Protein AF-0000000078754447 (afdb_homodimer)

Radius of gyration: 21.32 Å; Cα contacts (8 Å, |Δi|>4): 676; chains: 2; bounding box: 67×71×52 Å

Secondary structure (DSSP, 8-state):
------------PPPHHHHHHHHHH-HHHHGGGSHHHHHHTEEEEEEETTEEEEEEE--GGGB-TTSSB-HHHHHHTTSSHHHHHHHHHH-TTEEEEEEEEEEEE-S---SEEEEEEE--HHHHHHHHHHTTT-SEEEEEEEEEEE-TTS-EEEEEEEEEEEEE-----/------------PPPHHHHHHHHHH-HHHHGGGSHHHHHHTEEEEEEETTEEEEEEE--GGGB-TTSSB-HHHHHHTTSSHHHHHHHHHH-TTEEEEEEEEEEEE-S---SEEEEEEE--HHHHHHHHHHTTT-SEEEEEEEEEEE-TTS-EEEEEEEEEEEEE-----

Foldseek 3Di:
DPPPPPPPPLWPDDDPLLVVLCVVPNDQVSVCVVVVCVQQQKGKDDPDLFKIKIKGFDDPRQADPVGFGDPVVVCVRVPCVQVVSLPSLLDRQKDKDWDDKDKDFDATHHGMKMKMGGDDPVNSVVVVVVCVVPFKDKDKDKMFIAHPVRDTGMIMITIMIMGGHDPPD/DPPPPPPPPPWPDDDPLLVVLCVVPNDQVSVCVVVVCVQQQKGKDDPDLFKIKIKGFDDPRQADPVGFGDPVVVCVRVPCVQVVSLPSLLDRQKDKDWDDKDKDFDATHHGMKMKMGGDDPVNSVVVVVVCVVPFKDKDKDKMFIAHPVRDTGMIMITIMIMGGHDPPD

pLDDT: mean 92.07, std 17.06, range [22.16, 99.0]

Nearest PDB structures (foldseek):
  1sh8-assembly1_B  TM=8.519E-01  e=2.481E-11  Pseudomonas aeruginosa
  3lz7-assembly1_A  TM=7.050E-01  e=5.900E-10  Haemophilus influenzae
  1vh9-assembly1_A  TM=7.906E-01  e=1.588E-08  Escherichia coli
  4k4c-assembly1_D  TM=7.328E-01  e=2.957E-08  Escherichia coli K-12
  1yoc-assembly1_B  TM=7.527E-01  e=5.856E-08  Pseudomonas aeruginosa PAO1

Solvent-accessible surface area (backbone atoms only — not comparable to full-atom values): 18043 Å² total; per-residue (Å²): 132,81,79,72,72,71,76,69,76,80,66,77,52,69,22,68,68,50,54,52,34,31,74,74,58,31,67,49,54,31,42,57,64,29,19,41,33,42,24,36,43,37,46,56,42,76,74,53,91,42,30,40,35,28,36,32,54,67,46,84,50,38,42,30,64,63,60,28,58,32,68,30,50,62,49,32,66,58,54,58,55,65,53,49,44,47,45,67,71,69,32,89,54,43,36,69,43,74,40,31,37,37,38,37,50,71,43,87,39,58,62,44,32,36,34,58,44,74,54,54,70,69,57,54,52,50,53,54,58,50,48,75,76,36,63,62,50,74,49,76,50,72,40,50,31,23,31,81,84,64,48,65,23,31,40,38,40,38,33,33,37,39,30,60,54,81,72,79,125,133,80,79,71,72,71,76,69,77,80,66,77,52,69,22,67,68,50,54,52,33,31,73,74,58,31,68,48,54,31,42,57,66,29,21,40,32,41,24,37,43,37,46,54,43,75,75,54,90,40,30,40,34,27,38,32,57,67,47,84,51,38,42,30,63,63,60,28,57,31,68,30,53,63,50,33,67,59,54,60,56,66,54,49,43,47,44,68,71,69,33,88,54,43,38,70,44,74,39,33,36,35,40,39,48,69,42,87,40,56,61,43,32,35,34,57,45,75,54,56,70,70,58,55,52,49,51,54,57,50,47,74,77,36,62,58,54,76,50,77,50,72,40,50,33,24,32,82,85,64,50,64,23,31,41,38,39,37,33,34,37,39,31,60,54,82,71,77,125

Sequence (338 aa):
MSVAVGVRKLEQPVFGRWQKLRDELGFDAAFTEFGPYAGANIKIQTIDQYTVESSMAMIETNTNYVGTHFGGSLYSMCDPFFMFLLMQNLGEGYMVWDKAAAIDFVKPGLGTVRARFHIPEVEIEAIRAELTKVKKLDRVYECEVKDESGDVVARMRKTLYIRKLNRTRMSVAVGVRKLEQPVFGRWQKLRDELGFDAAFTEFGPYAGANIKIQTIDQYTVESSMAMIETNTNYVGTHFGGSLYSMCDPFFMFLLMQNLGEGYMVWDKAAAIDFVKPGLGTVRARFHIPEVEIEAIRAELTKVKKLDRVYECEVKDESGDVVARMRKTLYIRKLNRTR

InterPro domains:
  IPR027961 Protein of unknown function DUF4442 [PF14539] (28-162)
  IPR029069 HotDog domain superfamily [SSF54637] (31-166)

Structure (mmCIF, N/CA/C/O backbone):
data_AF-0000000078754447-model_v1
#
loop_
_entity.id
_entity.type
_entity.pdbx_description
1 polymer 'Uncharacterized protein'
#
loop_
_atom_site.group_PDB
_atom_site.id
_atom_site.type_symbol
_atom_site.label_atom_id
_atom_site.label_alt_id
_atom_site.label_comp_id
_atom_site.label_asym_id
_atom_site.label_entity_id
_atom_site.label_seq_id
_atom_site.pdbx_PDB_ins_code
_atom_site.Cartn_x
_atom_site.Cartn_y
_atom_site.Cartn_z
_atom_site.occupancy
_atom_site.B_iso_or_equiv
_atom_site.auth_seq_id
_atom_site.auth_comp_id
_atom_site.auth_asym_id
_atom_site.auth_atom_id
_atom_site.pdbx_PDB_model_num
ATOM 1 N N . MET A 1 1 ? -31.578 -32.719 7.148 1 23.33 1 MET A N 1
ATOM 2 C CA . MET A 1 1 ? -31.25 -32.156 5.844 1 23.33 1 MET A CA 1
ATOM 3 C C . MET A 1 1 ? -29.906 -31.453 5.871 1 23.33 1 MET A C 1
ATOM 5 O O . MET A 1 1 ? -29.703 -30.516 6.645 1 23.33 1 MET A O 1
ATOM 9 N N . SER A 1 2 ? -28.781 -32.188 5.676 1 22.16 2 SER A N 1
ATOM 10 C CA . SER A 1 2 ? -27.375 -31.859 5.898 1 22.16 2 SER A CA 1
ATOM 11 C C . SER A 1 2 ? -26.938 -30.672 5.039 1 22.16 2 SER A C 1
ATOM 13 O O . SER A 1 2 ? -27.141 -30.672 3.826 1 22.16 2 SER A O 1
ATOM 15 N N . VAL A 1 3 ? -27.047 -29.484 5.48 1 26.23 3 VAL A N 1
ATOM 16 C CA . VAL A 1 3 ? -26.625 -28.312 4.727 1 26.23 3 VAL A CA 1
ATOM 17 C C . VAL A 1 3 ? -25.25 -28.547 4.125 1 26.23 3 VAL A C 1
ATOM 19 O O . VAL A 1 3 ? -24.266 -28.703 4.855 1 26.23 3 VAL A O 1
ATOM 22 N N . ALA A 1 4 ? -25.094 -29.203 3.023 1 27.47 4 ALA A N 1
ATOM 23 C CA . ALA A 1 4 ? -23.875 -29.359 2.23 1 27.47 4 ALA A CA 1
ATOM 24 C C . ALA A 1 4 ? -23.141 -28.031 2.107 1 27.47 4 ALA A C 1
ATOM 26 O O . ALA A 1 4 ? -23.688 -27.047 1.587 1 27.47 4 ALA A O 1
ATOM 27 N N . VAL A 1 5 ? -22.422 -27.594 3.049 1 29.28 5 VAL A N 1
ATOM 28 C CA . VAL A 1 5 ? -21.484 -26.484 2.904 1 29.28 5 VAL A CA 1
ATOM 29 C C . VAL A 1 5 ? -20.734 -26.625 1.573 1 29.28 5 VAL A C 1
ATOM 31 O O . VAL A 1 5 ? -20.078 -27.625 1.316 1 29.28 5 VAL A O 1
ATOM 34 N N . GLY A 1 6 ? -21.328 -26.359 0.488 1 32.06 6 GLY A N 1
ATOM 35 C CA . GLY A 1 6 ? -20.656 -26.438 -0.806 1 32.06 6 GLY A CA 1
ATOM 36 C C . GLY A 1 6 ? -19.156 -26.234 -0.721 1 32.06 6 GLY A C 1
ATOM 37 O O . GLY A 1 6 ? -18.688 -25.344 -0.009 1 32.06 6 GLY A O 1
ATOM 38 N N . VAL A 1 7 ? -18.406 -27.203 -0.811 1 32.09 7 VAL A N 1
ATOM 39 C CA . VAL A 1 7 ? -16.969 -27.188 -1.032 1 32.09 7 VAL A CA 1
ATOM 40 C C . VAL A 1 7 ? -16.594 -26 -1.911 1 32.09 7 VAL A C 1
ATOM 42 O O . VAL A 1 7 ? -16.953 -25.953 -3.088 1 32.09 7 VAL A O 1
ATOM 45 N N . ARG A 1 8 ? -16.719 -24.859 -1.556 1 39.5 8 ARG A N 1
ATOM 46 C CA . ARG A 1 8 ? -16.188 -23.734 -2.32 1 39.5 8 ARG A CA 1
ATOM 47 C C . ARG A 1 8 ? -14.93 -24.156 -3.088 1 39.5 8 ARG A C 1
ATOM 49 O O . ARG A 1 8 ? -14.047 -24.812 -2.533 1 39.5 8 ARG A O 1
ATOM 56 N N . LYS A 1 9 ? -14.883 -24.516 -4.359 1 41.59 9 LYS A N 1
ATOM 57 C CA . LYS A 1 9 ? -13.797 -24.75 -5.301 1 41.59 9 LYS A CA 1
ATOM 58 C C . LYS A 1 9 ? -12.555 -23.969 -4.918 1 41.59 9 LYS A C 1
ATOM 60 O O . LYS A 1 9 ? -12.578 -22.734 -4.895 1 41.59 9 LYS A O 1
ATOM 65 N N . LEU A 1 10 ? -11.672 -24.438 -4.027 1 48.16 10 LEU A N 1
ATOM 66 C CA . LEU A 1 10 ? -10.414 -23.969 -3.447 1 48.16 10 LEU A CA 1
ATOM 67 C C . LEU A 1 10 ? -9.469 -23.484 -4.535 1 48.16 10 LEU A C 1
ATOM 69 O O . LEU A 1 10 ? -8.281 -23.266 -4.277 1 48.16 10 LEU A O 1
ATOM 73 N N . GLU A 1 11 ? -9.867 -23.484 -5.848 1 58.12 11 GLU A N 1
ATOM 74 C CA . GLU A 1 11 ? -8.984 -22.938 -6.879 1 58.12 11 GLU A CA 1
ATOM 75 C C . GLU A 1 11 ? -8.938 -21.422 -6.816 1 58.12 11 GLU A C 1
ATOM 77 O O . GLU A 1 11 ? -9.875 -20.781 -6.34 1 58.12 11 GLU A O 1
ATOM 82 N N . GLN A 1 12 ? -7.797 -20.906 -6.828 1 72.25 12 GLN A N 1
ATOM 83 C CA . GLN A 1 12 ? -7.633 -19.469 -6.988 1 72.25 12 GLN A CA 1
ATOM 84 C C . GLN A 1 12 ? -7.832 -19.047 -8.445 1 72.25 12 GLN A C 1
ATOM 86 O O . GLN A 1 12 ? -6.871 -19 -9.219 1 72.25 12 GLN A O 1
ATOM 91 N N . PRO A 1 13 ? -9.188 -18.922 -8.883 1 77.75 13 PRO A N 1
ATOM 92 C CA . PRO A 1 13 ? -9.445 -18.594 -10.289 1 77.75 13 PRO A CA 1
ATOM 93 C C . PRO A 1 13 ? -8.891 -17.219 -10.68 1 77.75 13 PRO A C 1
ATOM 95 O O . PRO A 1 13 ? -8.758 -16.344 -9.836 1 77.75 13 PRO A O 1
ATOM 98 N N . VAL A 1 14 ? -8.438 -17.172 -11.938 1 85.06 14 VAL A N 1
ATOM 99 C CA . VAL A 1 14 ? -8.031 -15.891 -12.508 1 85.06 14 VAL A CA 1
ATOM 100 C C . VAL A 1 14 ? -9.273 -15.086 -12.898 1 85.06 14 VAL A C 1
ATOM 102 O O . VAL A 1 14 ? -10.18 -15.617 -13.547 1 85.06 14 VAL A O 1
ATOM 105 N N . PHE A 1 15 ? -9.352 -13.844 -12.5 1 88.06 15 PHE A N 1
ATOM 106 C CA . PHE A 1 15 ? -10.43 -12.938 -12.867 1 88.06 15 PHE A CA 1
ATOM 107 C C . PHE A 1 15 ? -10.5 -12.766 -14.383 1 88.06 15 PHE A C 1
ATOM 109 O O . PHE A 1 15 ? -9.477 -12.586 -15.039 1 88.06 15 PHE A O 1
ATOM 116 N N . GLY A 1 16 ? -11.648 -12.852 -14.891 1 90.19 16 GLY A N 1
ATOM 117 C CA . GLY A 1 16 ? -11.867 -12.93 -16.328 1 90.19 16 GLY A CA 1
ATOM 118 C C . GLY A 1 16 ? -11.18 -11.82 -17.094 1 90.19 16 GLY A C 1
ATOM 119 O O . GLY A 1 16 ? -10.562 -12.062 -18.141 1 90.19 16 GLY A O 1
ATOM 120 N N . ARG A 1 17 ? -11.25 -10.695 -16.656 1 92.81 17 ARG A N 1
ATOM 121 C CA . ARG A 1 17 ? -10.625 -9.562 -17.328 1 92.81 17 ARG A CA 1
ATOM 122 C C . ARG A 1 17 ? -9.117 -9.758 -17.453 1 92.81 17 ARG A C 1
ATOM 124 O O . ARG A 1 17 ? -8.523 -9.406 -18.469 1 92.81 17 ARG A O 1
ATOM 131 N N . TRP A 1 18 ? -8.562 -10.328 -16.453 1 93.75 18 TRP A N 1
ATOM 132 C CA . TRP A 1 18 ? -7.121 -10.539 -16.469 1 93.75 18 TRP A CA 1
ATOM 133 C C . TRP A 1 18 ? -6.734 -11.609 -17.484 1 93.75 18 TRP A C 1
ATOM 135 O O . TRP A 1 18 ? -5.691 -11.508 -18.125 1 93.75 18 TRP A O 1
ATOM 145 N N . GLN A 1 19 ? -7.512 -12.602 -17.531 1 93.06 19 GLN A N 1
ATOM 146 C CA . GLN A 1 19 ? -7.27 -13.609 -18.562 1 93.06 19 GLN A CA 1
ATOM 147 C C . GLN A 1 19 ? -7.273 -12.992 -19.953 1 93.06 19 GLN A C 1
ATOM 149 O O . GLN A 1 19 ? -6.367 -13.242 -20.75 1 93.06 19 GLN A O 1
ATOM 154 N N . LYS A 1 20 ? -8.25 -12.188 -20.219 1 94.5 20 LYS A N 1
ATOM 155 C CA . LYS A 1 20 ? -8.375 -11.531 -21.516 1 94.5 20 LYS A CA 1
ATOM 156 C C . LYS A 1 20 ? -7.18 -10.625 -21.781 1 94.5 20 LYS A C 1
ATOM 158 O O . LYS A 1 20 ? -6.59 -10.664 -22.859 1 94.5 20 LYS A O 1
ATOM 163 N N . LEU A 1 21 ? -6.805 -9.797 -20.828 1 94.5 21 LEU A N 1
ATOM 164 C CA . LEU A 1 21 ? -5.703 -8.859 -20.969 1 94.5 21 LEU A CA 1
ATOM 165 C C . LEU A 1 21 ? -4.387 -9.594 -21.203 1 94.5 21 LEU A C 1
ATOM 167 O O . LEU A 1 21 ? -3.592 -9.195 -22.062 1 94.5 21 LEU A O 1
ATOM 171 N N . ARG A 1 22 ? -4.227 -10.609 -20.438 1 92.75 22 ARG A N 1
ATOM 172 C CA . ARG A 1 22 ? -2.996 -11.383 -20.578 1 92.75 22 ARG A CA 1
ATOM 173 C C . ARG A 1 22 ? -2.908 -12.016 -21.969 1 92.75 22 ARG A C 1
ATOM 175 O O . ARG A 1 22 ? -1.842 -12.031 -22.578 1 92.75 22 ARG A O 1
ATOM 182 N N . ASP A 1 23 ? -3.994 -12.555 -22.406 1 94.06 23 ASP A N 1
ATOM 183 C CA . ASP A 1 23 ? -4.031 -13.195 -23.719 1 94.06 23 ASP A CA 1
ATOM 184 C C . ASP A 1 23 ? -3.799 -12.18 -24.828 1 94.06 23 ASP A C 1
ATOM 186 O O . ASP A 1 23 ? -3.127 -12.484 -25.828 1 94.06 23 ASP A O 1
ATOM 190 N N . GLU A 1 24 ? -4.254 -11 -24.656 1 95.69 24 GLU A N 1
ATOM 191 C CA . GLU A 1 24 ? -4.234 -10.008 -25.719 1 95.69 24 GLU A CA 1
ATOM 192 C C . GLU A 1 24 ? -2.941 -9.195 -25.688 1 95.69 24 GLU A C 1
ATOM 194 O O . GLU A 1 24 ? -2.395 -8.844 -26.734 1 95.69 24 GLU A O 1
ATOM 199 N N . LEU A 1 25 ? -2.451 -8.906 -24.5 1 95.69 25 LEU A N 1
ATOM 200 C CA . LEU A 1 25 ? -1.381 -7.918 -24.391 1 95.69 25 LEU A CA 1
ATOM 201 C C . LEU A 1 25 ? -0.103 -8.555 -23.859 1 95.69 25 LEU A C 1
ATOM 203 O O . LEU A 1 25 ? 0.983 -7.988 -24 1 95.69 25 LEU A O 1
ATOM 207 N N . GLY A 1 26 ? -0.221 -9.727 -23.25 1 94.06 26 GLY A N 1
ATOM 208 C CA . GLY A 1 26 ? 0.86 -10.297 -22.453 1 94.06 26 GLY A CA 1
ATOM 209 C C . GLY A 1 26 ? 0.823 -9.883 -21 1 94.06 26 GLY A C 1
ATOM 210 O O . GLY A 1 26 ? 0.16 -8.906 -20.641 1 94.06 26 GLY A O 1
ATOM 211 N N . PHE A 1 27 ? 1.551 -10.539 -20.203 1 93 27 PHE A N 1
ATOM 212 C CA . PHE A 1 27 ? 1.493 -10.391 -18.766 1 93 27 PHE A CA 1
ATOM 213 C C . PHE A 1 27 ? 1.929 -8.992 -18.344 1 93 27 PHE A C 1
ATOM 215 O O . PHE A 1 27 ? 1.201 -8.305 -17.625 1 93 27 PHE A O 1
ATOM 222 N N . ASP A 1 28 ? 3.074 -8.539 -18.781 1 96.62 28 ASP A N 1
ATOM 223 C CA . ASP A 1 28 ? 3.621 -7.25 -18.359 1 96.62 28 ASP A CA 1
ATOM 224 C C . ASP A 1 28 ? 2.707 -6.102 -18.781 1 96.62 28 ASP A C 1
ATOM 226 O O . ASP A 1 28 ? 2.385 -5.23 -17.969 1 96.62 28 ASP A O 1
ATOM 230 N N . ALA A 1 29 ? 2.223 -6.156 -20.031 1 95.44 29 ALA A N 1
ATOM 231 C CA . ALA A 1 29 ? 1.406 -5.074 -20.562 1 95.44 29 ALA A CA 1
ATOM 232 C C . ALA A 1 29 ? 0.019 -5.062 -19.938 1 95.44 29 ALA A C 1
ATOM 234 O O . ALA A 1 29 ? -0.638 -4.02 -19.891 1 95.44 29 ALA A O 1
ATOM 235 N N . ALA A 1 30 ? -0.407 -6.203 -19.453 1 94.94 30 ALA A N 1
ATOM 236 C CA . ALA A 1 30 ? -1.7 -6.281 -18.781 1 94.94 30 ALA A CA 1
ATOM 237 C C . ALA A 1 30 ? -1.734 -5.371 -17.547 1 94.94 30 ALA A C 1
ATOM 239 O O . ALA A 1 30 ? -2.779 -4.812 -17.219 1 94.94 30 ALA A O 1
ATOM 240 N N . PHE A 1 31 ? -0.565 -5.195 -16.953 1 95.12 31 PHE A N 1
ATOM 241 C CA . PHE A 1 31 ? -0.508 -4.375 -15.742 1 95.12 31 PHE A CA 1
ATOM 242 C C . PHE A 1 31 ? -0.7 -2.9 -16.078 1 95.12 31 PHE A C 1
ATOM 244 O O . PHE A 1 31 ? -1.092 -2.105 -15.227 1 95.12 31 PHE A O 1
ATOM 251 N N . THR A 1 32 ? -0.414 -2.508 -17.312 1 92.06 32 THR A N 1
ATOM 252 C CA . THR A 1 32 ? -0.615 -1.122 -17.719 1 92.06 32 THR A CA 1
ATOM 253 C C . THR A 1 32 ? -2.104 -0.793 -17.797 1 92.06 32 THR A C 1
ATOM 255 O O . THR A 1 32 ? -2.488 0.377 -17.766 1 92.06 32 THR A O 1
ATOM 258 N N . GLU A 1 33 ? -2.934 -1.85 -17.922 1 95.19 33 GLU A N 1
ATOM 259 C CA . GLU A 1 33 ? -4.383 -1.671 -17.984 1 95.19 33 GLU A CA 1
ATOM 260 C C . GLU A 1 33 ? -5.016 -1.848 -16.609 1 95.19 33 GLU A C 1
ATOM 262 O O . GLU A 1 33 ? -6.227 -1.667 -16.453 1 95.19 33 GLU A O 1
ATOM 267 N N . PHE A 1 34 ? -4.238 -2.279 -15.719 1 98.19 34 PHE A N 1
ATOM 268 C CA . PHE A 1 34 ? -4.684 -2.416 -14.336 1 98.19 34 PHE A CA 1
ATOM 269 C C . PHE A 1 34 ? -4.766 -1.054 -13.664 1 98.19 34 PHE A C 1
ATOM 271 O O . PHE A 1 34 ? -3.748 -0.389 -13.461 1 98.19 34 PHE A O 1
ATOM 278 N N . GLY A 1 35 ? -5.93 -0.568 -13.305 1 98.56 35 GLY A N 1
ATOM 279 C CA . GLY A 1 35 ? -6.23 0.788 -12.875 1 98.56 35 GLY A CA 1
ATOM 280 C C . GLY A 1 35 ? -5.277 1.306 -11.812 1 98.56 35 GLY A C 1
ATOM 281 O O . GLY A 1 35 ? -4.68 2.369 -11.977 1 98.56 35 GLY A O 1
ATOM 282 N N . PRO A 1 36 ? -5.18 0.544 -10.703 1 98.81 36 PRO A N 1
ATOM 283 C CA . PRO A 1 36 ? -4.285 1.01 -9.641 1 98.81 36 PRO A CA 1
ATOM 284 C C . PRO A 1 36 ? -2.861 1.257 -10.133 1 98.81 36 PRO A C 1
ATOM 286 O O . PRO A 1 36 ? -2.229 2.24 -9.734 1 98.81 36 PRO A O 1
ATOM 289 N N . TYR A 1 37 ? -2.311 0.368 -10.992 1 98.88 37 TYR A N 1
ATOM 290 C CA . TYR A 1 37 ? -0.956 0.537 -11.508 1 98.88 37 TYR A CA 1
ATOM 291 C C . TYR A 1 37 ? -0.896 1.672 -12.523 1 98.88 37 TYR A C 1
ATOM 293 O O . TYR A 1 37 ? 0.026 2.49 -12.492 1 98.88 37 TYR A O 1
ATOM 301 N N . ALA A 1 38 ? -1.887 1.755 -13.414 1 98.62 38 ALA A N 1
ATOM 302 C CA . ALA A 1 38 ? -1.942 2.844 -14.383 1 98.62 38 ALA A CA 1
ATOM 303 C C . ALA A 1 38 ? -2.014 4.199 -13.688 1 98.62 38 ALA A C 1
ATOM 305 O O . ALA A 1 38 ? -1.29 5.129 -14.047 1 98.62 38 ALA A O 1
ATOM 306 N N . GLY A 1 39 ? -2.854 4.305 -12.719 1 98.75 39 GLY A N 1
ATOM 307 C CA . GLY A 1 39 ? -3.02 5.551 -11.984 1 98.75 39 GLY A CA 1
ATOM 308 C C . GLY A 1 39 ? -1.764 5.988 -11.258 1 98.75 39 GLY A C 1
ATOM 309 O O . GLY A 1 39 ? -1.507 7.188 -11.117 1 98.75 39 GLY A O 1
ATOM 310 N N . ALA A 1 40 ? -0.982 5.027 -10.844 1 98.81 40 ALA A N 1
ATOM 311 C CA . ALA A 1 40 ? 0.235 5.32 -10.094 1 98.81 40 ALA A CA 1
ATOM 312 C C . ALA A 1 40 ? 1.442 5.426 -11.023 1 98.81 40 ALA A C 1
ATOM 314 O O . ALA A 1 40 ? 2.535 5.801 -10.594 1 98.81 40 ALA A O 1
ATOM 315 N N . ASN A 1 41 ? 1.257 5.047 -12.25 1 98.81 41 ASN A N 1
ATOM 316 C CA . ASN A 1 41 ? 2.336 5.031 -13.234 1 98.81 41 ASN A CA 1
ATOM 317 C C . ASN A 1 41 ? 3.375 3.963 -12.906 1 98.81 41 ASN A C 1
ATOM 319 O O . ASN A 1 41 ? 4.578 4.203 -13.031 1 98.81 41 ASN A O 1
ATOM 323 N N . ILE A 1 42 ? 2.904 2.803 -12.516 1 98.88 42 ILE A N 1
ATOM 324 C CA . ILE A 1 42 ? 3.764 1.663 -12.211 1 98.88 42 ILE A CA 1
ATOM 325 C C . ILE A 1 42 ? 3.877 0.763 -13.445 1 98.88 42 ILE A C 1
ATOM 327 O O . ILE A 1 42 ? 2.877 0.485 -14.109 1 98.88 42 ILE A O 1
ATOM 331 N N . LYS A 1 43 ? 5.082 0.344 -13.711 1 98.62 43 LYS A N 1
ATOM 332 C CA . LYS A 1 43 ? 5.367 -0.597 -14.797 1 98.62 43 LYS A CA 1
ATOM 333 C C . LYS A 1 43 ? 6.055 -1.851 -14.266 1 98.62 43 LYS A C 1
ATOM 335 O O . LYS A 1 43 ? 6.723 -1.808 -13.227 1 98.62 43 LYS A O 1
ATOM 340 N N . ILE A 1 44 ? 5.852 -2.928 -14.984 1 98.38 44 ILE A N 1
ATOM 341 C CA . ILE A 1 44 ? 6.48 -4.18 -14.57 1 98.38 44 ILE A CA 1
ATOM 342 C C . ILE A 1 44 ? 7.262 -4.773 -15.742 1 98.38 44 ILE A C 1
ATOM 344 O O . ILE A 1 44 ? 6.945 -4.512 -16.906 1 98.38 44 ILE A O 1
ATOM 348 N N . GLN A 1 45 ? 8.258 -5.465 -15.422 1 98.5 45 GLN A N 1
ATOM 349 C CA . GLN A 1 45 ? 9.047 -6.242 -16.375 1 98.5 45 GLN A CA 1
ATOM 350 C C . GLN A 1 45 ? 9.367 -7.629 -15.828 1 98.5 45 GLN A C 1
ATOM 352 O O . GLN A 1 45 ? 10.008 -7.754 -14.781 1 98.5 45 GLN A O 1
ATOM 357 N N . THR A 1 46 ? 8.898 -8.617 -16.547 1 98.31 46 THR A N 1
ATOM 358 C CA . THR A 1 46 ? 9.336 -9.969 -16.25 1 98.31 46 THR A CA 1
ATOM 359 C C . THR A 1 46 ? 10.766 -10.203 -16.734 1 98.31 46 THR A C 1
ATOM 361 O O . THR A 1 46 ? 11.047 -10.039 -17.922 1 98.31 46 THR A O 1
ATOM 364 N N . ILE A 1 47 ? 11.633 -10.555 -15.836 1 98.62 47 ILE A N 1
ATOM 365 C CA . ILE A 1 47 ? 13.039 -10.75 -16.172 1 98.62 47 ILE A CA 1
ATOM 366 C C . ILE A 1 47 ? 13.281 -12.203 -16.562 1 98.62 47 ILE A C 1
ATOM 368 O O . ILE A 1 47 ? 13.945 -12.484 -17.562 1 98.62 47 ILE A O 1
ATOM 372 N N . ASP A 1 48 ? 12.789 -13.172 -15.797 1 98.25 48 ASP A N 1
ATOM 373 C CA . ASP A 1 48 ? 12.805 -14.609 -16.062 1 98.25 48 ASP A CA 1
ATOM 374 C C . ASP A 1 48 ? 11.75 -15.32 -15.211 1 98.25 48 ASP A C 1
ATOM 376 O O . ASP A 1 48 ? 10.891 -14.68 -14.609 1 98.25 48 ASP A O 1
ATOM 380 N N . GLN A 1 49 ? 11.805 -16.594 -15.195 1 97.62 49 GLN A N 1
ATOM 381 C CA . GLN A 1 49 ? 10.805 -17.438 -14.547 1 97.62 49 GLN A CA 1
ATOM 382 C C . GLN A 1 49 ? 10.742 -17.156 -13.047 1 97.62 49 GLN A C 1
ATOM 384 O O . GLN A 1 49 ? 9.727 -17.422 -12.398 1 97.62 49 GLN A O 1
ATOM 389 N N . TYR A 1 50 ? 11.773 -16.578 -12.477 1 98.69 50 TYR A N 1
ATOM 390 C CA . TYR A 1 50 ? 11.883 -16.469 -11.031 1 98.69 50 TYR A CA 1
ATOM 391 C C . TYR A 1 50 ? 12.008 -15.023 -10.594 1 98.69 50 TYR A C 1
ATOM 393 O O . TYR A 1 50 ? 12.188 -14.734 -9.406 1 98.69 50 TYR A O 1
ATOM 401 N N . THR A 1 51 ? 11.969 -14.07 -11.633 1 98.88 51 THR A N 1
ATOM 402 C CA . THR A 1 51 ? 12.297 -12.688 -11.297 1 98.88 51 THR A CA 1
ATOM 403 C C . THR A 1 51 ? 11.367 -11.719 -12.016 1 98.88 51 THR A C 1
ATOM 405 O O . THR A 1 51 ? 11.133 -11.852 -13.219 1 98.88 51 THR A O 1
ATOM 408 N N . VAL A 1 52 ? 10.82 -10.781 -11.32 1 98.75 52 VAL A N 1
ATOM 409 C CA . VAL A 1 52 ? 10.039 -9.664 -11.844 1 98.75 52 VAL A CA 1
ATOM 410 C C . VAL A 1 52 ? 10.562 -8.352 -11.266 1 98.75 52 VAL A C 1
ATOM 412 O O . VAL A 1 52 ? 11.031 -8.305 -10.125 1 98.75 52 VAL A O 1
ATOM 415 N N . GLU A 1 53 ? 10.516 -7.305 -12.023 1 98.88 53 GLU A N 1
ATOM 416 C CA . GLU A 1 53 ? 10.875 -5.965 -11.57 1 98.88 53 GLU A CA 1
ATOM 417 C C . GLU A 1 53 ? 9.719 -4.984 -11.773 1 98.88 53 GLU A C 1
ATOM 419 O O . GLU A 1 53 ? 8.953 -5.117 -12.727 1 98.88 53 GLU A O 1
ATOM 424 N N . SER A 1 54 ? 9.617 -4.098 -10.891 1 98.88 54 SER A N 1
ATOM 425 C CA . SER A 1 54 ? 8.68 -2.986 -11.039 1 98.88 54 SER A CA 1
ATOM 426 C C . SER A 1 54 ? 9.406 -1.646 -11.031 1 98.88 54 SER A C 1
ATOM 428 O O . SER A 1 54 ? 10.508 -1.53 -10.484 1 98.88 54 SER A O 1
ATOM 430 N N . SER A 1 55 ? 8.859 -0.693 -11.68 1 98.88 55 SER A N 1
ATOM 431 C CA . SER A 1 55 ? 9.375 0.672 -11.703 1 98.88 55 SER A CA 1
ATOM 432 C C . SER A 1 55 ? 8.242 1.692 -11.672 1 98.88 55 SER A C 1
ATOM 434 O O . SER A 1 55 ? 7.113 1.388 -12.062 1 98.88 55 SER A O 1
ATOM 436 N N . MET A 1 56 ? 8.578 2.838 -11.203 1 98.88 56 MET A N 1
ATOM 437 C CA . MET A 1 56 ? 7.625 3.943 -11.086 1 98.88 56 MET A CA 1
ATOM 438 C C . MET A 1 56 ? 8.328 5.285 -11.266 1 98.88 56 MET A C 1
ATOM 440 O O . MET A 1 56 ? 9.164 5.672 -10.445 1 98.88 56 MET A O 1
ATOM 444 N N . ALA A 1 57 ? 8.016 5.938 -12.352 1 98.88 57 ALA A N 1
ATOM 445 C CA . ALA A 1 57 ? 8.492 7.301 -12.555 1 98.88 57 ALA A CA 1
ATOM 446 C C . ALA A 1 57 ? 7.555 8.312 -11.906 1 98.88 57 ALA A C 1
ATOM 448 O O . ALA A 1 57 ? 6.332 8.195 -12.016 1 98.88 57 ALA A O 1
ATOM 449 N N . MET A 1 58 ? 8.141 9.266 -11.312 1 98.62 58 MET A N 1
ATOM 450 C CA . MET A 1 58 ? 7.359 10.344 -10.719 1 98.62 58 MET A CA 1
ATOM 451 C C . MET A 1 58 ? 6.824 11.281 -11.797 1 98.62 58 MET A C 1
ATOM 453 O O . MET A 1 58 ? 7.582 11.758 -12.648 1 98.62 58 MET A O 1
ATOM 457 N N . ILE A 1 59 ? 5.566 11.484 -11.773 1 98.5 59 ILE A N 1
ATOM 458 C CA . ILE A 1 59 ? 4.879 12.461 -12.617 1 98.5 59 ILE A CA 1
ATOM 459 C C . ILE A 1 59 ? 3.947 13.312 -11.758 1 98.5 59 ILE A C 1
ATOM 461 O O . ILE A 1 59 ? 3.771 13.047 -10.57 1 98.5 59 ILE A O 1
ATOM 465 N N . GLU A 1 60 ? 3.377 14.352 -12.289 1 97.25 60 GLU A N 1
ATOM 466 C CA . GLU A 1 60 ? 2.578 15.297 -11.516 1 97.25 60 GLU A CA 1
ATOM 467 C C . GLU A 1 60 ? 1.405 14.602 -10.836 1 97.25 60 GLU A C 1
ATOM 469 O O . GLU A 1 60 ? 1.095 14.883 -9.672 1 97.25 60 GLU A O 1
ATOM 474 N N . THR A 1 61 ? 0.802 13.586 -11.477 1 97.75 61 THR A N 1
ATOM 475 C CA . THR A 1 61 ? -0.472 13.047 -11.016 1 97.75 61 THR A CA 1
ATOM 476 C C . THR A 1 61 ? -0.25 11.945 -9.984 1 97.75 61 THR A C 1
ATOM 478 O O . THR A 1 61 ? -1.198 11.484 -9.344 1 97.75 61 THR A O 1
ATOM 481 N N . ASN A 1 62 ? 1.059 11.508 -9.82 1 98.62 62 ASN A N 1
ATOM 482 C CA . ASN A 1 62 ? 1.289 10.484 -8.812 1 98.62 62 ASN A CA 1
ATOM 483 C C . ASN A 1 62 ? 2.178 10.992 -7.684 1 98.62 62 ASN A C 1
ATOM 485 O O . ASN A 1 62 ? 2.695 10.211 -6.887 1 98.62 62 ASN A O 1
ATOM 489 N N . THR A 1 63 ? 2.398 12.336 -7.652 1 98.12 63 THR A N 1
ATOM 490 C CA . THR A 1 63 ? 3.17 12.969 -6.59 1 98.12 63 THR A CA 1
ATOM 491 C C . THR A 1 63 ? 2.291 13.25 -5.375 1 98.12 63 THR A C 1
ATOM 493 O O . THR A 1 63 ? 1.171 13.75 -5.512 1 98.12 63 THR A O 1
ATOM 496 N N . ASN A 1 64 ? 2.809 12.867 -4.215 1 97.06 64 ASN A N 1
ATOM 497 C CA . ASN A 1 64 ? 1.976 13.008 -3.023 1 97.06 64 ASN A CA 1
ATOM 498 C C . ASN A 1 64 ? 1.893 14.461 -2.562 1 97.06 64 ASN A C 1
ATOM 500 O O . ASN A 1 64 ? 2.395 15.359 -3.24 1 97.06 64 ASN A O 1
ATOM 504 N N . TYR A 1 65 ? 1.221 14.648 -1.48 1 94.19 65 TYR A N 1
ATOM 505 C CA . TYR A 1 65 ? 0.862 15.961 -0.949 1 94.19 65 TYR A CA 1
ATOM 506 C C . TYR A 1 65 ? 2.107 16.797 -0.677 1 94.19 65 TYR A C 1
ATOM 508 O O . TYR A 1 65 ? 2.09 18.016 -0.847 1 94.19 65 TYR A O 1
ATOM 516 N N . VAL A 1 66 ? 3.229 16.141 -0.322 1 93.56 66 VAL A N 1
ATOM 517 C CA . VAL A 1 66 ? 4.41 16.891 0.093 1 93.56 66 VAL A CA 1
ATOM 518 C C . VAL A 1 66 ? 5.492 16.781 -0.979 1 93.56 66 VAL A C 1
ATOM 520 O O . VAL A 1 66 ? 6.664 17.062 -0.716 1 93.56 66 VAL A O 1
ATOM 523 N N . GLY A 1 67 ? 5.184 16.25 -2.109 1 96.12 67 GLY A N 1
ATOM 524 C CA . GLY A 1 67 ? 6.07 16.375 -3.256 1 96.12 67 GLY A CA 1
ATOM 525 C C . GLY A 1 67 ? 7.004 15.195 -3.418 1 96.12 67 GLY A C 1
ATOM 526 O O . GLY A 1 67 ? 8.062 15.312 -4.043 1 96.12 67 GLY A O 1
ATOM 527 N N . THR A 1 68 ? 6.754 14.109 -2.85 1 97.81 68 THR A N 1
ATOM 528 C CA . THR A 1 68 ? 7.516 12.875 -2.992 1 97.81 68 THR A CA 1
ATOM 529 C C . THR A 1 68 ? 6.617 11.742 -3.477 1 97.81 68 THR A C 1
ATOM 531 O O . THR A 1 68 ? 5.426 11.945 -3.73 1 97.81 68 THR A O 1
ATOM 534 N N . HIS A 1 69 ? 7.242 10.562 -3.68 1 98.69 69 HIS A N 1
ATOM 535 C CA . HIS A 1 69 ? 6.418 9.406 -4.012 1 98.69 69 HIS A CA 1
ATOM 536 C C . HIS A 1 69 ? 5.426 9.094 -2.898 1 98.69 69 HIS A C 1
ATOM 538 O O . HIS A 1 69 ? 5.762 9.203 -1.716 1 98.69 69 HIS A O 1
ATOM 544 N N . PHE A 1 70 ? 4.289 8.711 -3.279 1 98.81 70 PHE A N 1
ATOM 545 C CA . PHE A 1 70 ? 3.193 8.336 -2.395 1 98.81 70 PHE A CA 1
ATOM 546 C C . PHE A 1 70 ? 3.463 6.977 -1.75 1 98.81 70 PHE A C 1
ATOM 548 O O . PHE A 1 70 ? 3.713 5.992 -2.447 1 98.81 70 PHE A O 1
ATOM 555 N N . GLY A 1 71 ? 3.377 6.891 -0.401 1 98.81 71 GLY A N 1
ATOM 556 C CA . GLY A 1 71 ? 3.637 5.645 0.304 1 98.81 71 GLY A CA 1
ATOM 557 C C . GLY A 1 71 ? 2.773 4.492 -0.178 1 98.81 71 GLY A C 1
ATOM 558 O O . GLY A 1 71 ? 3.24 3.355 -0.27 1 98.81 71 GLY A O 1
ATOM 559 N N . GLY A 1 72 ? 1.505 4.777 -0.459 1 98.88 72 GLY A N 1
ATOM 560 C CA . GLY A 1 72 ? 0.607 3.77 -1.002 1 98.88 72 GLY A CA 1
ATOM 561 C C . GLY A 1 72 ? 1.09 3.184 -2.314 1 98.88 72 GLY A C 1
ATOM 562 O O . GLY A 1 72 ? 0.9 1.994 -2.576 1 98.88 72 GLY A O 1
ATOM 563 N N . SER A 1 73 ? 1.691 4.012 -3.152 1 98.94 73 SER A N 1
ATOM 564 C CA . SER A 1 73 ? 2.223 3.533 -4.426 1 98.94 73 SER A CA 1
ATOM 565 C C . SER A 1 73 ? 3.512 2.742 -4.223 1 98.94 73 SER A C 1
ATOM 567 O O . SER A 1 73 ? 3.758 1.761 -4.926 1 98.94 73 SER A O 1
ATOM 569 N N . LEU A 1 74 ? 4.32 3.236 -3.273 1 98.94 74 LEU A N 1
ATOM 570 C CA . LEU A 1 74 ? 5.527 2.486 -2.945 1 98.94 74 LEU A CA 1
ATOM 571 C C . LEU A 1 74 ? 5.18 1.085 -2.453 1 98.94 74 LEU A C 1
ATOM 573 O O . LEU A 1 74 ? 5.836 0.11 -2.828 1 98.94 74 LEU A O 1
ATOM 577 N N . TYR A 1 75 ? 4.215 0.972 -1.643 1 98.94 75 TYR A N 1
ATOM 578 C CA . TYR A 1 75 ? 3.729 -0.335 -1.215 1 98.94 75 TYR A CA 1
ATOM 579 C C . TYR A 1 75 ? 3.174 -1.123 -2.395 1 98.94 75 TYR A C 1
ATOM 581 O O . TYR A 1 75 ? 3.535 -2.283 -2.6 1 98.94 75 TYR A O 1
ATOM 589 N N . SER A 1 76 ? 2.312 -0.516 -3.182 1 98.88 76 SER A N 1
ATOM 590 C CA . SER A 1 76 ? 1.596 -1.146 -4.285 1 98.88 76 SER A CA 1
ATOM 591 C C . SER A 1 76 ? 2.562 -1.76 -5.293 1 98.88 76 SER A C 1
ATOM 593 O O . SER A 1 76 ? 2.318 -2.854 -5.809 1 98.88 76 SER A O 1
ATOM 595 N N . MET A 1 77 ? 3.623 -1.081 -5.613 1 98.88 77 MET A N 1
ATOM 596 C CA . MET A 1 77 ? 4.535 -1.529 -6.664 1 98.88 77 MET A CA 1
ATOM 597 C C . MET A 1 77 ? 5.254 -2.809 -6.25 1 98.88 77 MET A C 1
ATOM 599 O O . MET A 1 77 ? 5.898 -3.459 -7.078 1 98.88 77 MET A O 1
ATOM 603 N N . CYS A 1 78 ? 5.086 -3.189 -4.977 1 98.88 78 CYS A N 1
ATOM 604 C CA . CYS A 1 78 ? 5.746 -4.387 -4.461 1 98.88 78 CYS A CA 1
ATOM 605 C C . CYS A 1 78 ? 4.727 -5.469 -4.137 1 98.88 78 CYS A C 1
ATOM 607 O O . CYS A 1 78 ? 5.098 -6.605 -3.826 1 98.88 78 CYS A O 1
ATOM 609 N N . ASP A 1 79 ? 3.525 -5.25 -4.227 1 98.75 79 ASP A N 1
ATOM 610 C CA . ASP A 1 79 ? 2.482 -6 -3.529 1 98.75 79 ASP A CA 1
ATOM 611 C C . ASP A 1 79 ? 2.33 -7.402 -4.117 1 98.75 79 ASP A C 1
ATOM 613 O O . ASP A 1 79 ? 2.396 -8.398 -3.393 1 98.75 79 ASP A O 1
ATOM 617 N N . PRO A 1 80 ? 2.141 -7.672 -5.391 1 98.25 80 PRO A N 1
ATOM 618 C CA . PRO A 1 80 ? 1.61 -8.961 -5.848 1 98.25 80 PRO A CA 1
ATOM 619 C C . PRO A 1 80 ? 2.707 -9.922 -6.293 1 98.25 80 PRO A C 1
ATOM 621 O O . PRO A 1 80 ? 2.426 -11.086 -6.59 1 98.25 80 PRO A O 1
ATOM 624 N N . PHE A 1 81 ? 3.916 -9.5 -6.348 1 98.56 81 PHE A N 1
ATOM 625 C CA . PHE A 1 81 ? 4.836 -10.156 -7.27 1 98.56 81 PHE A CA 1
ATOM 626 C C . PHE A 1 81 ? 5.398 -11.43 -6.66 1 98.56 81 PHE A C 1
ATOM 628 O O . PHE A 1 81 ? 5.629 -12.414 -7.371 1 98.56 81 PHE A O 1
ATOM 635 N N . PHE A 1 82 ? 5.602 -11.422 -5.312 1 98.81 82 PHE A N 1
ATOM 636 C CA . PHE A 1 82 ? 5.996 -12.695 -4.719 1 98.81 82 PHE A CA 1
ATOM 637 C C . PHE A 1 82 ? 4.879 -13.719 -4.84 1 98.81 82 PHE A C 1
ATOM 639 O O . PHE A 1 82 ? 5.133 -14.906 -5.082 1 98.81 82 PHE A O 1
ATOM 646 N N . MET A 1 83 ? 3.641 -13.273 -4.648 1 98 83 MET A N 1
ATOM 647 C CA . MET A 1 83 ? 2.504 -14.164 -4.855 1 98 83 MET A CA 1
ATOM 648 C C . MET A 1 83 ? 2.463 -14.672 -6.293 1 98 83 MET A C 1
ATOM 650 O O . MET A 1 83 ? 2.307 -15.875 -6.527 1 98 83 MET A O 1
ATOM 654 N N . PHE A 1 84 ? 2.695 -13.828 -7.273 1 96.5 84 PHE A N 1
ATOM 655 C CA . PHE A 1 84 ? 2.684 -14.203 -8.68 1 96.5 84 PHE A CA 1
ATOM 656 C C . PHE A 1 84 ? 3.77 -15.234 -8.969 1 96.5 84 PHE A C 1
ATOM 658 O O . PHE A 1 84 ? 3.518 -16.234 -9.648 1 96.5 84 PHE A O 1
ATOM 665 N N . LEU A 1 85 ? 4.941 -14.961 -8.5 1 98.25 85 LEU A N 1
ATOM 666 C CA . LEU A 1 85 ? 6.055 -15.875 -8.742 1 98.25 85 LEU A CA 1
ATOM 667 C C . LEU A 1 85 ? 5.773 -17.25 -8.148 1 98.25 85 LEU A C 1
ATOM 669 O O . LEU A 1 85 ? 6.051 -18.266 -8.781 1 98.25 85 LEU A O 1
ATOM 673 N N . LEU A 1 86 ? 5.215 -17.266 -6.949 1 98.25 86 LEU A N 1
ATOM 674 C CA . LEU A 1 86 ? 4.879 -18.547 -6.324 1 98.25 86 LEU A CA 1
ATOM 675 C C . LEU A 1 86 ? 3.781 -19.266 -7.105 1 98.25 86 LEU A C 1
ATOM 677 O O . LEU A 1 86 ? 3.898 -20.453 -7.398 1 98.25 86 LEU A O 1
ATOM 681 N N . MET A 1 87 ? 2.727 -18.547 -7.461 1 95.62 87 MET A N 1
ATOM 682 C CA . MET A 1 87 ? 1.609 -19.156 -8.188 1 95.62 87 MET A CA 1
ATOM 683 C C . MET A 1 87 ? 2.074 -19.734 -9.516 1 95.62 87 MET A C 1
ATOM 685 O O . MET A 1 87 ? 1.693 -20.844 -9.875 1 95.62 87 MET A O 1
ATOM 689 N N . GLN A 1 88 ? 2.914 -19.031 -10.188 1 94.25 88 GLN A N 1
ATOM 690 C CA . GLN A 1 88 ? 3.387 -19.453 -11.5 1 94.25 88 GLN A CA 1
ATOM 691 C C . GLN A 1 88 ? 4.277 -20.688 -11.391 1 94.25 88 GLN A C 1
ATOM 693 O O . GLN A 1 88 ? 4.207 -21.594 -12.234 1 94.25 88 GLN A O 1
ATOM 698 N N . ASN A 1 89 ? 5.043 -20.781 -10.383 1 97.62 89 ASN A N 1
ATOM 699 C CA . ASN A 1 89 ? 6.051 -21.828 -10.305 1 97.62 89 ASN A CA 1
ATOM 700 C C . ASN A 1 89 ? 5.52 -23.062 -9.57 1 97.62 89 ASN A C 1
ATOM 702 O O . ASN A 1 89 ? 5.938 -24.188 -9.852 1 97.62 89 ASN A O 1
ATOM 706 N N . LEU A 1 90 ? 4.621 -22.844 -8.656 1 96.81 90 LEU A N 1
ATOM 707 C CA . LEU A 1 90 ? 4.039 -23.984 -7.949 1 96.81 90 LEU A CA 1
ATOM 708 C C . LEU A 1 90 ? 2.959 -24.656 -8.789 1 96.81 90 LEU A C 1
ATOM 710 O O . LEU A 1 90 ? 2.842 -25.875 -8.797 1 96.81 90 LEU A O 1
ATOM 714 N N . GLY A 1 91 ? 2.129 -23.812 -9.484 1 92.81 91 GLY A N 1
ATOM 715 C CA . GLY A 1 91 ? 1.143 -24.344 -10.406 1 92.81 91 GLY A CA 1
ATOM 716 C C . GLY A 1 91 ? -0.225 -24.531 -9.773 1 92.81 91 GLY A C 1
ATOM 717 O O . GLY A 1 91 ? -0.478 -24.031 -8.672 1 92.81 91 GLY A O 1
ATOM 718 N N . GLU A 1 92 ? -1.183 -25.156 -10.422 1 89.69 92 GLU A N 1
ATOM 719 C CA . GLU A 1 92 ? -2.611 -25.203 -10.117 1 89.69 92 GLU A CA 1
ATOM 720 C C . GLU A 1 92 ? -2.893 -26.047 -8.883 1 89.69 92 GLU A C 1
ATOM 722 O O . GLU A 1 92 ? -3.971 -25.953 -8.297 1 89.69 92 GLU A O 1
ATOM 727 N N . GLY A 1 93 ? -1.985 -26.812 -8.438 1 92.12 93 GLY A N 1
ATOM 728 C CA . GLY A 1 93 ? -2.197 -27.641 -7.27 1 92.12 93 GLY A CA 1
ATOM 729 C C . GLY A 1 93 ? -1.994 -26.906 -5.961 1 92.12 93 GLY A C 1
ATOM 730 O O . GLY A 1 93 ? -2.125 -27.484 -4.883 1 92.12 93 GLY A O 1
ATOM 731 N N . TYR A 1 94 ? -1.692 -25.625 -6.043 1 95.12 94 TYR A N 1
ATOM 732 C CA . TYR A 1 94 ? -1.392 -24.844 -4.855 1 95.12 94 TYR A CA 1
ATOM 733 C C . TYR A 1 94 ? -2.195 -23.547 -4.844 1 95.12 94 TYR A C 1
ATOM 735 O O . TYR A 1 94 ? -2.6 -23.047 -5.898 1 95.12 94 TYR A O 1
ATOM 743 N N . MET A 1 95 ? -2.438 -23.125 -3.658 1 94.81 95 MET A N 1
ATOM 744 C CA . MET A 1 95 ? -3.039 -21.812 -3.422 1 94.81 95 MET A CA 1
ATOM 745 C C . MET A 1 95 ? -2.074 -20.891 -2.682 1 94.81 95 MET A C 1
ATOM 747 O O . MET A 1 95 ? -1.382 -21.328 -1.758 1 94.81 95 MET A O 1
ATOM 751 N N . VAL A 1 96 ? -1.993 -19.656 -3.145 1 96.69 96 VAL A N 1
ATOM 752 C CA . VAL A 1 96 ? -1.11 -18.688 -2.521 1 96.69 96 VAL A CA 1
ATOM 753 C C . VAL A 1 96 ? -1.895 -17.406 -2.201 1 96.69 96 VAL A C 1
ATOM 755 O O . VAL A 1 96 ? -2.602 -16.875 -3.059 1 96.69 96 VAL A O 1
ATOM 758 N N . TRP A 1 97 ? -1.777 -16.906 -0.914 1 96.25 97 TRP A N 1
ATOM 759 C CA . TRP A 1 97 ? -2.4 -15.656 -0.503 1 96.25 97 TRP A CA 1
ATOM 760 C C . TRP A 1 97 ? -1.404 -14.766 0.235 1 96.25 97 TRP A C 1
ATOM 762 O O . TRP A 1 97 ? -0.578 -15.266 1.007 1 96.25 97 TRP A O 1
ATOM 772 N N . ASP A 1 98 ? -1.554 -13.508 0.014 1 97.44 98 ASP A N 1
ATOM 773 C CA . ASP A 1 98 ? -0.886 -12.555 0.897 1 97.44 98 ASP A CA 1
ATOM 774 C C . ASP A 1 98 ? -1.502 -12.578 2.295 1 97.44 98 ASP A C 1
ATOM 776 O O . ASP A 1 98 ? -2.709 -12.375 2.449 1 97.44 98 ASP A O 1
ATOM 780 N N . LYS A 1 99 ? -0.709 -12.805 3.223 1 98.56 99 LYS A N 1
ATOM 781 C CA . LYS A 1 99 ? -1.173 -12.844 4.605 1 98.56 99 LYS A CA 1
ATOM 782 C C . LYS A 1 99 ? -0.895 -11.516 5.312 1 98.56 99 LYS A C 1
ATOM 784 O O . LYS A 1 99 ? -1.724 -11.031 6.086 1 98.56 99 LYS A O 1
ATOM 789 N N . ALA A 1 100 ? 0.29 -11.016 5.109 1 98.94 100 ALA A N 1
ATOM 790 C CA . ALA A 1 100 ? 0.692 -9.781 5.777 1 98.94 100 ALA A CA 1
ATOM 791 C C . ALA A 1 100 ? 1.854 -9.109 5.047 1 98.94 100 ALA A C 1
ATOM 793 O O . ALA A 1 100 ? 2.523 -9.742 4.227 1 98.94 100 ALA A O 1
ATOM 794 N N . ALA A 1 101 ? 2.012 -7.895 5.352 1 98.94 101 ALA A N 1
ATOM 795 C CA . ALA A 1 101 ? 3.166 -7.156 4.844 1 98.94 101 ALA A CA 1
ATOM 796 C C . ALA A 1 101 ? 3.545 -6.016 5.785 1 98.94 101 ALA A C 1
ATOM 798 O O . ALA A 1 101 ? 2.715 -5.551 6.566 1 98.94 101 ALA A O 1
ATOM 799 N N . ALA A 1 102 ? 4.777 -5.648 5.691 1 98.94 102 ALA A N 1
ATOM 800 C CA . ALA A 1 102 ? 5.297 -4.473 6.387 1 98.94 102 ALA A CA 1
ATOM 801 C C . ALA A 1 102 ? 6.211 -3.66 5.477 1 98.94 102 ALA A C 1
ATOM 803 O O . ALA A 1 102 ? 6.941 -4.223 4.656 1 98.94 102 ALA A O 1
ATOM 804 N N . ILE A 1 103 ? 6.117 -2.387 5.676 1 98.94 103 ILE A N 1
ATOM 805 C CA . ILE A 1 103 ? 6.973 -1.492 4.902 1 98.94 103 ILE A CA 1
ATOM 806 C C . ILE A 1 103 ? 7.613 -0.461 5.832 1 98.94 103 ILE A C 1
ATOM 808 O O . ILE A 1 103 ? 6.941 0.098 6.703 1 98.94 103 ILE A O 1
ATOM 812 N N . ASP A 1 104 ? 8.898 -0.262 5.691 1 98.94 104 ASP A N 1
ATOM 813 C CA . ASP A 1 104 ? 9.641 0.834 6.305 1 98.94 104 ASP A CA 1
ATOM 814 C C . ASP A 1 104 ? 9.992 1.908 5.273 1 98.94 104 ASP A C 1
ATOM 816 O O . ASP A 1 104 ? 10.586 1.612 4.238 1 98.94 104 ASP A O 1
ATOM 820 N N . PHE A 1 105 ? 9.586 3.045 5.59 1 98.88 105 PHE A N 1
ATOM 821 C CA . PHE A 1 105 ? 9.984 4.176 4.758 1 98.88 105 PHE A CA 1
ATOM 822 C C . PHE A 1 105 ? 11.305 4.762 5.227 1 98.88 105 PHE A C 1
ATOM 824 O O . PHE A 1 105 ? 11.391 5.336 6.312 1 98.88 105 PHE A O 1
ATOM 831 N N . VAL A 1 106 ? 12.328 4.691 4.398 1 98.75 106 VAL A N 1
ATOM 832 C CA . VAL A 1 106 ? 13.703 4.988 4.793 1 98.75 106 VAL A CA 1
ATOM 833 C C . VAL A 1 106 ? 14.039 6.438 4.453 1 98.75 106 VAL A C 1
ATOM 835 O O . VAL A 1 106 ? 14.664 7.141 5.25 1 98.75 106 VAL A O 1
ATOM 838 N N . LYS A 1 107 ? 13.641 6.914 3.291 1 96.88 107 LYS A N 1
ATOM 839 C CA . LYS A 1 107 ? 13.797 8.297 2.857 1 96.88 107 LYS A CA 1
ATOM 840 C C . LYS A 1 107 ? 12.773 8.664 1.793 1 96.88 107 LYS A C 1
ATOM 842 O O . LYS A 1 107 ? 12.234 7.789 1.109 1 96.88 107 LYS A O 1
ATOM 847 N N . PRO A 1 108 ? 12.492 9.93 1.653 1 96.75 108 PRO A N 1
ATOM 848 C CA . PRO A 1 108 ? 11.57 10.352 0.59 1 96.75 108 PRO A CA 1
ATOM 849 C C . PRO A 1 108 ? 12.031 9.891 -0.794 1 96.75 108 PRO A C 1
ATOM 851 O O . PRO A 1 108 ? 13.195 10.078 -1.158 1 96.75 108 PRO A O 1
ATOM 854 N N . GLY A 1 109 ? 11.078 9.242 -1.48 1 97.19 109 GLY A N 1
ATOM 855 C CA . GLY A 1 109 ? 11.375 8.82 -2.84 1 97.19 109 GLY A CA 1
ATOM 856 C C . GLY A 1 109 ? 11.18 9.922 -3.863 1 97.19 109 GLY A C 1
ATOM 857 O O . GLY A 1 109 ? 10.203 10.672 -3.795 1 97.19 109 GLY A O 1
ATOM 858 N N . LEU A 1 110 ? 12.125 10.055 -4.789 1 98.06 110 LEU A N 1
ATOM 859 C CA . LEU A 1 110 ? 12.047 11.008 -5.887 1 98.06 110 LEU A CA 1
ATOM 860 C C . LEU A 1 110 ? 12.453 10.359 -7.203 1 98.06 110 LEU A C 1
ATOM 862 O O . LEU A 1 110 ? 13.062 9.281 -7.207 1 98.06 110 LEU A O 1
ATOM 866 N N . GLY A 1 111 ? 12.039 11.008 -8.328 1 98.5 111 GLY A N 1
ATOM 867 C CA . GLY A 1 111 ? 12.43 10.492 -9.625 1 98.5 111 GLY A CA 1
ATOM 868 C C . GLY A 1 111 ? 11.852 9.117 -9.922 1 98.5 111 GLY A C 1
ATOM 869 O O . GLY A 1 111 ? 10.68 8.859 -9.633 1 98.5 111 GLY A O 1
ATOM 870 N N . THR A 1 112 ? 12.641 8.312 -10.57 1 98.94 112 THR A N 1
ATOM 871 C CA . THR A 1 112 ? 12.203 6.949 -10.859 1 98.94 112 THR A CA 1
ATOM 872 C C . THR A 1 112 ? 12.695 5.984 -9.781 1 98.94 112 THR A C 1
ATOM 874 O O . THR A 1 112 ? 13.875 5.984 -9.43 1 98.94 112 THR A O 1
ATOM 877 N N . VAL A 1 113 ? 11.758 5.211 -9.234 1 98.94 113 VAL A N 1
ATOM 878 C CA . VAL A 1 113 ? 12.133 4.191 -8.258 1 98.94 113 VAL A CA 1
ATOM 879 C C . VAL A 1 113 ? 11.883 2.803 -8.844 1 98.94 113 VAL A C 1
ATOM 881 O O . VAL A 1 113 ? 11.086 2.65 -9.773 1 98.94 113 VAL A O 1
ATOM 884 N N . ARG A 1 114 ? 12.602 1.779 -8.281 1 98.94 114 ARG A N 1
ATOM 885 C CA . ARG A 1 114 ? 12.547 0.416 -8.797 1 98.94 114 ARG A CA 1
ATOM 886 C C . ARG A 1 114 ? 12.602 -0.603 -7.664 1 98.94 114 ARG A C 1
ATOM 888 O O . ARG A 1 114 ? 13.172 -0.33 -6.605 1 98.94 114 ARG A O 1
ATOM 895 N N . ALA A 1 115 ? 12.055 -1.732 -7.906 1 98.94 115 ALA A N 1
ATOM 896 C CA . ALA A 1 115 ? 12.133 -2.883 -7.008 1 98.94 115 ALA A CA 1
ATOM 897 C C . ALA A 1 115 ? 12.266 -4.184 -7.793 1 98.94 115 ALA A C 1
ATOM 899 O O . ALA A 1 115 ? 11.812 -4.273 -8.938 1 98.94 115 ALA A O 1
ATOM 900 N N . ARG A 1 116 ? 12.914 -5.109 -7.18 1 98.94 116 ARG A N 1
ATOM 901 C CA . ARG A 1 116 ? 13.133 -6.426 -7.77 1 98.94 116 ARG A CA 1
ATOM 902 C C . ARG A 1 116 ? 12.617 -7.527 -6.852 1 98.94 116 ARG A C 1
ATOM 904 O O . ARG A 1 116 ? 12.82 -7.484 -5.637 1 98.94 116 ARG A O 1
ATOM 911 N N . PHE A 1 117 ? 11.969 -8.492 -7.414 1 98.94 117 PHE A N 1
ATOM 912 C CA . PHE A 1 117 ? 11.406 -9.648 -6.719 1 98.94 117 PHE A CA 1
ATOM 913 C C . PHE A 1 117 ? 11.961 -10.945 -7.293 1 98.94 117 PHE A C 1
ATOM 915 O O . PHE A 1 117 ? 11.867 -11.18 -8.5 1 98.94 117 PHE A O 1
ATOM 922 N N . HIS A 1 118 ? 12.508 -11.695 -6.414 1 98.94 118 HIS A N 1
ATOM 923 C CA . HIS A 1 118 ? 13.164 -12.914 -6.871 1 98.94 118 HIS A CA 1
ATOM 924 C C . HIS A 1 118 ? 12.906 -14.07 -5.91 1 98.94 118 HIS A C 1
ATOM 926 O O . HIS A 1 118 ? 13.109 -13.93 -4.699 1 98.94 118 HIS A O 1
ATOM 932 N N . ILE A 1 119 ? 12.398 -15.156 -6.426 1 98.88 119 ILE A N 1
ATOM 933 C CA . ILE A 1 119 ? 12.312 -16.422 -5.707 1 98.88 119 ILE A CA 1
ATOM 934 C C . ILE A 1 119 ? 13.07 -17.5 -6.477 1 98.88 119 ILE A C 1
ATOM 936 O O . ILE A 1 119 ? 12.609 -17.969 -7.523 1 98.88 119 ILE A O 1
ATOM 940 N N . PRO A 1 120 ? 14.141 -17.969 -5.945 1 98.75 120 PRO A N 1
ATOM 941 C CA . PRO A 1 120 ? 14.93 -18.938 -6.703 1 98.75 120 PRO A CA 1
ATOM 942 C C . PRO A 1 120 ? 14.281 -20.312 -6.766 1 98.75 120 PRO A C 1
ATOM 944 O O . PRO A 1 120 ? 13.5 -20.672 -5.879 1 98.75 120 PRO A O 1
ATOM 947 N N . GLU A 1 121 ? 14.703 -21.078 -7.762 1 98.44 121 GLU A N 1
ATOM 948 C CA . GLU A 1 121 ? 14.172 -22.422 -7.984 1 98.44 121 GLU A CA 1
ATOM 949 C C . GLU A 1 121 ? 14.32 -23.297 -6.738 1 98.44 121 GLU A C 1
ATOM 951 O O . GLU A 1 121 ? 13.414 -24.047 -6.391 1 98.44 121 GLU A O 1
ATOM 956 N N . VAL A 1 122 ? 15.398 -23.188 -6.07 1 98.69 122 VAL A N 1
ATOM 957 C CA . VAL A 1 122 ? 15.672 -24.016 -4.898 1 98.69 122 VAL A CA 1
ATOM 958 C C . VAL A 1 122 ? 14.625 -23.75 -3.82 1 98.69 122 VAL A C 1
ATOM 960 O O . VAL A 1 122 ? 14.234 -24.656 -3.08 1 98.69 122 VAL A O 1
ATOM 963 N N . GLU A 1 123 ? 14.172 -22.484 -3.695 1 98.88 123 GLU A N 1
ATOM 964 C CA . GLU A 1 123 ? 13.125 -22.109 -2.74 1 98.88 123 GLU A CA 1
ATOM 965 C C . GLU A 1 123 ? 11.781 -22.703 -3.133 1 98.88 123 GLU A C 1
ATOM 967 O O . GLU A 1 123 ? 11.031 -23.172 -2.275 1 98.88 123 GLU A O 1
ATOM 972 N N . ILE A 1 124 ? 11.461 -22.75 -4.375 1 98.69 124 ILE A N 1
ATOM 973 C CA . ILE A 1 124 ? 10.234 -23.344 -4.883 1 98.69 124 ILE A CA 1
ATOM 974 C C . ILE A 1 124 ? 10.203 -24.828 -4.555 1 98.69 124 ILE A C 1
ATOM 976 O O . ILE A 1 124 ? 9.203 -25.344 -4.059 1 98.69 124 ILE A O 1
ATOM 980 N N . GLU A 1 125 ? 11.281 -25.5 -4.789 1 98.5 125 GLU A N 1
ATOM 981 C CA . GLU A 1 125 ? 11.383 -26.922 -4.512 1 98.5 125 GLU A CA 1
ATOM 982 C C . GLU A 1 125 ? 11.273 -27.203 -3.018 1 98.5 125 GLU A C 1
ATOM 984 O O . GLU A 1 125 ? 10.68 -28.203 -2.609 1 98.5 125 GLU A O 1
ATOM 989 N N . ALA A 1 126 ? 11.891 -26.359 -2.27 1 98.75 126 ALA A N 1
ATOM 990 C CA . ALA A 1 126 ? 11.812 -26.516 -0.819 1 98.75 126 ALA A CA 1
ATOM 991 C C . ALA A 1 126 ? 10.375 -26.406 -0.33 1 98.75 126 ALA A C 1
ATOM 993 O O . ALA A 1 126 ? 9.953 -27.141 0.562 1 98.75 126 ALA A O 1
ATOM 994 N N . ILE A 1 127 ? 9.633 -25.453 -0.867 1 98.75 127 ILE A N 1
ATOM 995 C CA . ILE A 1 127 ? 8.227 -25.266 -0.506 1 98.75 127 ILE A CA 1
ATOM 996 C C . ILE A 1 127 ? 7.43 -26.516 -0.871 1 98.75 127 ILE A C 1
ATOM 998 O O . ILE A 1 127 ? 6.652 -27.031 -0.059 1 98.75 127 ILE A O 1
ATOM 1002 N N . ARG A 1 128 ? 7.652 -27.078 -2.043 1 97.88 128 ARG A N 1
ATOM 1003 C CA . ARG A 1 128 ? 6.969 -28.297 -2.471 1 97.88 128 ARG A CA 1
ATOM 1004 C C . ARG A 1 128 ? 7.25 -29.453 -1.516 1 97.88 128 ARG A C 1
ATOM 1006 O O . ARG A 1 128 ? 6.336 -30.172 -1.114 1 97.88 128 ARG A O 1
ATOM 1013 N N . ALA A 1 129 ? 8.492 -29.562 -1.242 1 98.31 129 ALA A N 1
ATOM 1014 C CA . ALA A 1 129 ? 8.898 -30.656 -0.358 1 98.31 129 ALA A CA 1
ATOM 1015 C C . ALA A 1 129 ? 8.25 -30.531 1.014 1 98.31 129 ALA A C 1
ATOM 1017 O O . ALA A 1 129 ? 7.758 -31.516 1.574 1 98.31 129 ALA A O 1
ATOM 1018 N N . GLU A 1 130 ? 8.25 -29.312 1.57 1 98.44 130 GLU A N 1
ATOM 1019 C CA . GLU A 1 130 ? 7.66 -29.094 2.885 1 98.44 130 GLU A CA 1
ATOM 1020 C C . GLU A 1 130 ? 6.16 -29.375 2.875 1 98.44 130 GLU A C 1
ATOM 1022 O O . GLU A 1 130 ? 5.617 -29.922 3.84 1 98.44 130 GLU A O 1
ATOM 1027 N N . LEU A 1 131 ? 5.527 -29.047 1.794 1 97.69 131 LEU A N 1
ATOM 1028 C CA . LEU A 1 131 ? 4.078 -29.188 1.691 1 97.69 131 LEU A CA 1
ATOM 1029 C C . LEU A 1 131 ? 3.689 -30.656 1.47 1 97.69 131 LEU A C 1
ATOM 1031 O O . LEU A 1 131 ? 2.504 -30.984 1.456 1 97.69 131 LEU A O 1
ATOM 1035 N N . THR A 1 132 ? 4.625 -31.578 1.259 1 96.12 132 THR A N 1
ATOM 1036 C CA . THR A 1 132 ? 4.336 -33 1.296 1 96.12 132 THR A CA 1
ATOM 1037 C C . THR A 1 132 ? 4.152 -33.5 2.732 1 96.12 132 THR A C 1
ATOM 1039 O O . THR A 1 132 ? 3.596 -34.562 2.969 1 96.12 132 THR A O 1
ATOM 1042 N N . LYS A 1 133 ? 4.613 -32.688 3.645 1 97.5 133 LYS A N 1
ATOM 1043 C CA . LYS A 1 133 ? 4.605 -33.062 5.051 1 97.5 133 LYS A CA 1
ATOM 1044 C C . LYS A 1 133 ? 3.52 -32.312 5.82 1 97.5 133 LYS A C 1
ATOM 1046 O O . LYS A 1 133 ? 3.012 -32.812 6.828 1 97.5 133 LYS A O 1
ATOM 1051 N N . VAL A 1 134 ? 3.27 -31.125 5.379 1 97.5 134 VAL A N 1
ATOM 1052 C CA . VAL A 1 134 ? 2.262 -30.281 6.016 1 97.5 134 VAL A CA 1
ATOM 1053 C C . VAL A 1 134 ? 1.246 -29.828 4.977 1 97.5 134 VAL A C 1
ATOM 1055 O O . VAL A 1 134 ? 1.527 -29.828 3.775 1 97.5 134 VAL A O 1
ATOM 1058 N N . LYS A 1 135 ? 0.093 -29.359 5.355 1 95.25 135 LYS A N 1
ATOM 1059 C CA . LYS A 1 135 ? -0.971 -28.953 4.445 1 95.25 135 LYS A CA 1
ATOM 1060 C C . LYS A 1 135 ? -0.798 -27.5 4.016 1 95.25 135 LYS A C 1
ATOM 1062 O O . LYS A 1 135 ? -1.306 -27.094 2.971 1 95.25 135 LYS A O 1
ATOM 1067 N N . LYS A 1 136 ? -0.206 -26.781 4.938 1 97.69 136 LYS A N 1
ATOM 1068 C CA . LYS A 1 136 ? -0.036 -25.359 4.684 1 97.69 136 LYS A CA 1
ATOM 1069 C C . LYS A 1 136 ? 1.21 -24.812 5.379 1 97.69 136 LYS A C 1
ATOM 1071 O O . LYS A 1 136 ? 1.703 -25.422 6.336 1 97.69 136 LYS A O 1
ATOM 1076 N N . LEU A 1 137 ? 1.783 -23.719 4.898 1 98.5 137 LEU A N 1
ATOM 1077 C CA . LEU A 1 137 ? 2.914 -23.031 5.52 1 98.5 137 LEU A CA 1
ATOM 1078 C C . LEU A 1 137 ? 2.93 -21.562 5.141 1 98.5 137 LEU A C 1
ATOM 1080 O O . LEU A 1 137 ? 2.23 -21.141 4.215 1 98.5 137 LEU A O 1
ATOM 1084 N N . ASP A 1 138 ? 3.729 -20.797 5.918 1 98.75 138 ASP A N 1
ATOM 1085 C CA . ASP A 1 138 ? 4.008 -19.406 5.609 1 98.75 138 ASP A CA 1
ATOM 1086 C C . ASP A 1 138 ? 5.449 -19.219 5.145 1 98.75 138 ASP A C 1
ATOM 1088 O O . ASP A 1 138 ? 6.359 -19.891 5.648 1 98.75 138 ASP A O 1
ATOM 1092 N N . ARG A 1 139 ? 5.641 -18.359 4.207 1 98.94 139 ARG A N 1
ATOM 1093 C CA . ARG A 1 139 ? 6.961 -17.906 3.783 1 98.94 139 ARG A CA 1
ATOM 1094 C C . ARG A 1 139 ? 7.055 -16.375 3.84 1 98.94 139 ARG A C 1
ATOM 1096 O O . ARG A 1 139 ? 6.078 -15.68 3.561 1 98.94 139 ARG A O 1
ATOM 1103 N N . VAL A 1 140 ? 8.273 -15.922 4.156 1 98.94 140 VAL A N 1
ATOM 1104 C CA . VAL A 1 140 ? 8.531 -14.492 4.238 1 98.94 140 VAL A CA 1
ATOM 1105 C C . VAL A 1 140 ? 9.578 -14.086 3.201 1 98.94 140 VAL A C 1
ATOM 1107 O O . VAL A 1 140 ? 10.617 -14.734 3.082 1 98.94 140 VAL A O 1
ATOM 1110 N N . TYR A 1 141 ? 9.312 -13.062 2.455 1 98.94 141 TYR A N 1
ATOM 1111 C CA . TYR A 1 141 ? 10.234 -12.508 1.467 1 98.94 141 TYR A CA 1
ATOM 1112 C C . TYR A 1 141 ? 10.391 -11.008 1.649 1 98.94 141 TYR A C 1
ATOM 1114 O O . TYR A 1 141 ? 9.477 -10.336 2.135 1 98.94 141 TYR A O 1
ATOM 1122 N N . GLU A 1 142 ? 11.547 -10.531 1.212 1 98.88 142 GLU A N 1
ATOM 1123 C CA . GLU A 1 142 ? 11.852 -9.117 1.354 1 98.88 142 GLU A CA 1
ATOM 1124 C C . GLU A 1 142 ? 12.289 -8.508 0.022 1 98.88 142 GLU A C 1
ATOM 1126 O O . GLU A 1 142 ? 12.797 -9.211 -0.851 1 98.88 142 GLU A O 1
ATOM 1131 N N . CYS A 1 143 ? 12.039 -7.23 -0.167 1 98.88 143 CYS A N 1
ATOM 1132 C CA . CYS A 1 143 ? 12.539 -6.445 -1.285 1 98.88 143 CYS A CA 1
ATOM 1133 C C . CYS A 1 143 ? 12.781 -4.996 -0.869 1 98.88 143 CYS A C 1
ATOM 1135 O O . CYS A 1 143 ? 12.375 -4.586 0.219 1 98.88 143 CYS A O 1
ATOM 1137 N N . GLU A 1 144 ? 13.562 -4.316 -1.646 1 98.94 144 GLU A N 1
ATOM 1138 C CA . GLU A 1 144 ? 13.836 -2.893 -1.465 1 98.94 144 GLU A CA 1
ATOM 1139 C C . GLU A 1 144 ? 13.359 -2.082 -2.67 1 98.94 144 GLU A C 1
ATOM 1141 O O . GLU A 1 144 ? 13.422 -2.557 -3.805 1 98.94 144 GLU A O 1
ATOM 1146 N N . VAL A 1 145 ? 12.867 -0.927 -2.4 1 99 145 VAL A N 1
ATOM 1147 C CA . VAL A 1 145 ? 12.633 0.081 -3.43 1 99 145 VAL A CA 1
ATOM 1148 C C . VAL A 1 145 ? 13.805 1.063 -3.461 1 99 145 VAL A C 1
ATOM 1150 O O . VAL A 1 145 ? 14.156 1.651 -2.434 1 99 145 VAL A O 1
ATOM 1153 N N . LYS A 1 146 ? 14.359 1.233 -4.633 1 98.94 146 LYS A N 1
ATOM 1154 C CA . LYS A 1 146 ? 15.539 2.084 -4.754 1 98.94 146 LYS A CA 1
ATOM 1155 C C . LYS A 1 146 ? 15.305 3.207 -5.762 1 98.94 146 LYS A C 1
ATOM 1157 O O . LYS A 1 146 ? 14.586 3.021 -6.75 1 98.94 146 LYS A O 1
ATOM 1162 N N . ASP A 1 147 ? 15.945 4.352 -5.492 1 98.75 147 ASP A N 1
ATOM 1163 C CA . ASP A 1 147 ? 15.875 5.441 -6.457 1 98.75 147 ASP A CA 1
ATOM 1164 C C . ASP A 1 147 ? 17 5.336 -7.488 1 98.75 147 ASP A C 1
ATOM 1166 O O . ASP A 1 147 ? 17.719 4.332 -7.531 1 98.75 147 ASP A O 1
ATOM 1170 N N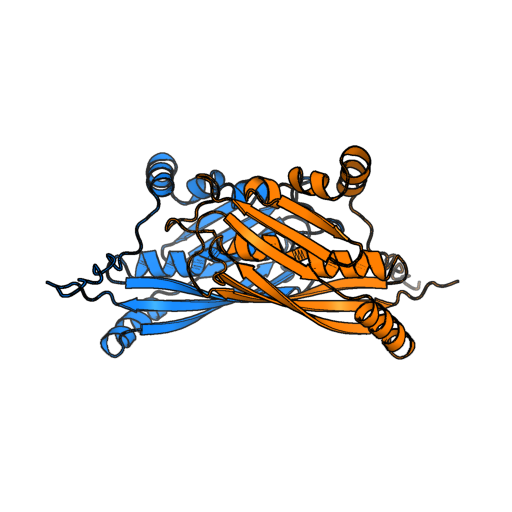 . GLU A 1 148 ? 17.125 6.312 -8.32 1 98.31 148 GLU A N 1
ATOM 1171 C CA . GLU A 1 148 ? 18.047 6.262 -9.461 1 98.31 148 GLU A CA 1
ATOM 1172 C C . GLU A 1 148 ? 19.5 6.262 -8.992 1 98.31 148 GLU A C 1
ATOM 1174 O O . GLU A 1 148 ? 20.391 5.82 -9.727 1 98.31 148 GLU A O 1
ATOM 1179 N N . SER A 1 149 ? 19.688 6.777 -7.832 1 98.06 149 SER A N 1
ATOM 1180 C CA . SER A 1 149 ? 21.047 6.801 -7.285 1 98.06 149 SER A CA 1
ATOM 1181 C C . SER A 1 149 ? 21.391 5.477 -6.609 1 98.06 149 SER A C 1
ATOM 1183 O O . SER A 1 149 ? 22.516 5.277 -6.168 1 98.06 149 SER A O 1
ATOM 1185 N N . GLY A 1 150 ? 20.484 4.645 -6.461 1 98.19 150 GLY A N 1
ATOM 1186 C CA . GLY A 1 150 ? 20.688 3.365 -5.801 1 98.19 150 GLY A CA 1
ATOM 1187 C C . GLY A 1 150 ? 20.375 3.4 -4.316 1 98.19 150 GLY A C 1
ATOM 1188 O O . GLY A 1 150 ? 20.531 2.391 -3.623 1 98.19 150 GLY A O 1
ATOM 1189 N N . ASP A 1 151 ? 19.906 4.562 -3.836 1 98.56 151 ASP A N 1
ATOM 1190 C CA . ASP A 1 151 ? 19.531 4.68 -2.428 1 98.56 151 ASP A CA 1
ATOM 1191 C C . ASP A 1 151 ? 18.203 3.98 -2.15 1 98.56 151 ASP A C 1
ATOM 1193 O O . ASP A 1 151 ? 17.281 4.07 -2.947 1 98.56 151 ASP A O 1
ATOM 1197 N N . VAL A 1 152 ? 18.172 3.279 -0.974 1 98.94 152 VAL A N 1
ATOM 1198 C CA . VAL A 1 152 ? 16.922 2.633 -0.558 1 98.94 152 VAL A CA 1
ATOM 1199 C C . VAL A 1 152 ? 15.93 3.688 -0.084 1 98.94 152 VAL A C 1
ATOM 1201 O O . VAL A 1 152 ? 16.234 4.496 0.794 1 98.94 152 VAL A O 1
ATOM 1204 N N . VAL A 1 153 ? 14.758 3.617 -0.672 1 98.81 153 VAL A N 1
ATOM 1205 C CA . VAL A 1 153 ? 13.672 4.516 -0.309 1 98.81 153 VAL A CA 1
ATOM 1206 C C . VAL A 1 153 ? 12.727 3.818 0.667 1 98.81 153 VAL A C 1
ATOM 1208 O O . VAL A 1 153 ? 12.156 4.457 1.555 1 98.81 153 VAL A O 1
ATOM 1211 N N . ALA A 1 154 ? 12.523 2.533 0.487 1 98.94 154 ALA A N 1
ATOM 1212 C CA . ALA A 1 154 ? 11.641 1.733 1.328 1 98.94 154 ALA A CA 1
ATOM 1213 C C . ALA A 1 154 ? 12.07 0.268 1.339 1 98.94 154 ALA A C 1
ATOM 1215 O O . ALA A 1 154 ? 12.695 -0.208 0.392 1 98.94 154 ALA A O 1
ATOM 1216 N N . ARG A 1 155 ? 11.766 -0.396 2.441 1 98.94 155 ARG A N 1
ATOM 1217 C CA . ARG A 1 155 ? 11.961 -1.834 2.602 1 98.94 155 ARG A CA 1
ATOM 1218 C C . ARG A 1 155 ? 10.641 -2.537 2.883 1 98.94 155 ARG A C 1
ATOM 1220 O O . ARG A 1 155 ? 9.867 -2.096 3.734 1 98.94 155 ARG A O 1
ATOM 1227 N N . MET A 1 156 ? 10.445 -3.586 2.174 1 98.81 156 MET A N 1
ATOM 1228 C CA . MET A 1 156 ? 9.195 -4.328 2.293 1 98.81 156 MET A CA 1
ATOM 1229 C C . MET A 1 156 ? 9.453 -5.758 2.754 1 98.81 156 MET A C 1
ATOM 1231 O O . MET A 1 156 ? 10.406 -6.395 2.309 1 98.81 156 MET A O 1
ATOM 1235 N N . ARG A 1 157 ? 8.617 -6.203 3.633 1 98.88 157 ARG A N 1
ATOM 1236 C CA . ARG A 1 157 ? 8.547 -7.598 4.051 1 98.88 157 ARG A CA 1
ATOM 1237 C C . ARG A 1 157 ? 7.148 -8.172 3.83 1 98.88 157 ARG A C 1
ATOM 1239 O O . ARG A 1 157 ? 6.156 -7.59 4.281 1 98.88 157 ARG A O 1
ATOM 1246 N N . LYS A 1 158 ? 7.086 -9.281 3.139 1 98.88 158 LYS A N 1
ATOM 1247 C CA . LYS A 1 158 ? 5.805 -9.906 2.82 1 98.88 158 LYS A CA 1
ATOM 1248 C C . LYS A 1 158 ? 5.711 -11.312 3.41 1 98.88 158 LYS A C 1
ATOM 1250 O O . LYS A 1 158 ? 6.672 -12.078 3.346 1 98.88 158 LYS A O 1
ATOM 1255 N N . THR A 1 159 ? 4.59 -11.609 3.998 1 98.94 159 THR A N 1
ATOM 1256 C CA . THR A 1 159 ? 4.266 -12.961 4.441 1 98.94 159 THR A CA 1
ATOM 1257 C C . THR A 1 159 ? 3.211 -13.594 3.533 1 98.94 159 THR A C 1
ATOM 1259 O O . THR A 1 159 ? 2.113 -13.047 3.383 1 98.94 159 THR A O 1
ATOM 1262 N N . LEU A 1 160 ? 3.574 -14.711 3.004 1 98.81 160 LEU A N 1
ATOM 1263 C CA . LEU A 1 160 ? 2.682 -15.422 2.098 1 98.81 160 LEU A CA 1
ATOM 1264 C C . LEU A 1 160 ? 2.221 -16.734 2.711 1 98.81 160 LEU A C 1
ATOM 1266 O O . LEU A 1 160 ? 3.021 -17.469 3.301 1 98.81 160 LEU A O 1
ATOM 1270 N N . TYR A 1 161 ? 0.947 -16.984 2.57 1 98.5 161 TYR A N 1
ATOM 1271 C CA . TYR A 1 161 ? 0.311 -18.234 2.922 1 98.5 161 TYR A CA 1
ATOM 1272 C C . TYR A 1 161 ? 0.254 -19.172 1.719 1 98.5 161 TYR A C 1
ATOM 1274 O O . TYR A 1 161 ? -0.226 -18.797 0.65 1 98.5 161 TYR A O 1
ATOM 1282 N N . ILE A 1 162 ? 0.747 -20.375 1.865 1 98.25 162 ILE A N 1
ATOM 1283 C CA . ILE A 1 162 ? 0.781 -21.344 0.777 1 98.25 162 ILE A CA 1
ATOM 1284 C C . ILE A 1 162 ? 0.148 -22.656 1.235 1 98.25 162 ILE A C 1
ATOM 1286 O O . ILE A 1 162 ? 0.48 -23.172 2.305 1 98.25 162 ILE A O 1
ATOM 1290 N N . ARG A 1 163 ? -0.729 -23.141 0.379 1 97.38 163 ARG A N 1
ATOM 1291 C CA . ARG A 1 163 ? -1.431 -24.359 0.723 1 97.38 163 ARG A CA 1
ATOM 1292 C C . ARG A 1 163 ? -1.511 -25.297 -0.477 1 97.38 163 ARG A C 1
ATOM 1294 O O . ARG A 1 163 ? -1.73 -24.859 -1.605 1 97.38 163 ARG A O 1
ATOM 1301 N N . LYS A 1 164 ? -1.29 -26.578 -0.215 1 95 164 LYS A N 1
ATOM 1302 C CA . LYS A 1 164 ? -1.532 -27.594 -1.235 1 95 164 LYS A CA 1
ATOM 1303 C C . LYS A 1 164 ? -3.018 -27.938 -1.336 1 95 164 LYS A C 1
ATOM 1305 O O . LYS A 1 164 ? -3.684 -28.141 -0.318 1 95 164 LYS A O 1
ATOM 1310 N N . LEU A 1 165 ? -3.498 -27.953 -2.582 1 90.81 165 LEU A N 1
ATOM 1311 C CA . LEU A 1 165 ? -4.914 -28.219 -2.807 1 90.81 165 LEU A CA 1
ATOM 1312 C C . LEU A 1 165 ? -5.16 -29.719 -2.967 1 90.81 165 LEU A C 1
ATOM 1314 O O . LEU A 1 165 ? -4.348 -30.422 -3.566 1 90.81 165 LEU A O 1
ATOM 1318 N N . ASN A 1 166 ? -6.078 -30.266 -2.057 1 78 166 ASN A N 1
ATOM 1319 C CA . ASN A 1 166 ? -6.41 -31.688 -2.137 1 78 166 ASN A CA 1
ATOM 1320 C C . ASN A 1 166 ? -7.195 -32 -3.406 1 78 166 ASN A C 1
ATOM 1322 O O . ASN A 1 166 ? -8.219 -31.391 -3.682 1 78 166 ASN A O 1
ATOM 1326 N N . ARG A 1 167 ? -6.594 -32.375 -4.539 1 62.66 167 ARG A N 1
ATOM 1327 C CA . ARG A 1 167 ? -7.348 -32.781 -5.711 1 62.66 167 ARG A CA 1
ATOM 1328 C C . ARG A 1 167 ? -8.164 -34.031 -5.41 1 62.66 167 ARG A C 1
ATOM 1330 O O . ARG A 1 167 ? -7.645 -35 -4.832 1 62.66 167 ARG A O 1
ATOM 1337 N N . THR A 1 168 ? -9.305 -33.875 -4.836 1 48.44 168 THR A N 1
ATOM 1338 C CA . THR A 1 168 ? -10.094 -35.094 -4.859 1 48.44 168 THR A CA 1
ATOM 1339 C C . THR A 1 168 ? -10.039 -35.75 -6.242 1 48.44 168 THR A C 1
ATOM 1341 O O . THR A 1 168 ? -10.336 -35.094 -7.246 1 48.44 168 THR A O 1
ATOM 1344 N N . ARG A 1 169 ? -9.203 -36.719 -6.344 1 38.59 169 ARG A N 1
ATOM 1345 C CA . ARG A 1 169 ? -9.445 -37.688 -7.426 1 38.59 169 ARG A CA 1
ATOM 1346 C C . ARG A 1 169 ? -10.898 -38.156 -7.414 1 38.59 169 ARG A C 1
ATOM 1348 O O . ARG A 1 169 ? -11.5 -38.312 -6.348 1 38.59 169 ARG A O 1
ATOM 1355 N N . MET B 1 1 ? 36.812 27.953 3.971 1 23.42 1 MET B N 1
ATOM 1356 C CA . MET B 1 1 ? 35.594 28.328 3.299 1 23.42 1 MET B CA 1
ATOM 1357 C C . MET B 1 1 ? 34.438 27.375 3.689 1 23.42 1 MET B C 1
ATOM 1359 O O . MET B 1 1 ? 34.562 26.172 3.5 1 23.42 1 MET B O 1
ATOM 1363 N N . SER B 1 2 ? 33.719 27.656 4.793 1 22.36 2 SER B N 1
ATOM 1364 C CA . SER B 1 2 ? 32.781 26.844 5.551 1 22.36 2 SER B CA 1
ATOM 1365 C C . SER B 1 2 ? 31.594 26.406 4.684 1 22.36 2 SER B C 1
ATOM 1367 O O . SER B 1 2 ? 30.953 27.234 4.027 1 22.36 2 SER B O 1
ATOM 1369 N N . VAL B 1 3 ? 31.656 25.344 3.992 1 25.8 3 VAL B N 1
ATOM 1370 C CA . VAL B 1 3 ? 30.547 24.875 3.168 1 25.8 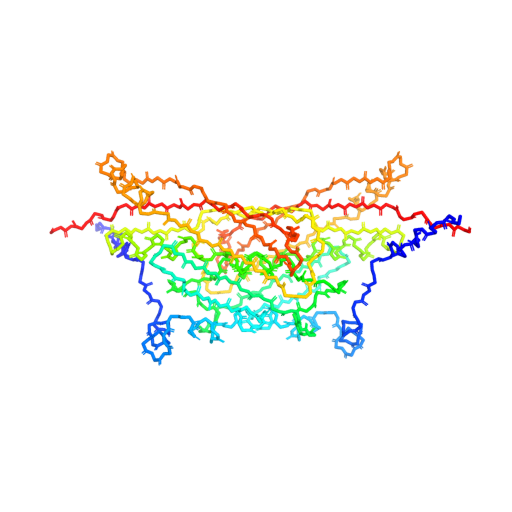3 VAL B CA 1
ATOM 1371 C C . VAL B 1 3 ? 29.234 24.984 3.947 1 25.8 3 VAL B C 1
ATOM 1373 O O . VAL B 1 3 ? 29.062 24.328 4.977 1 25.8 3 VAL B O 1
ATOM 1376 N N . ALA B 1 4 ? 28.609 26.109 4.012 1 27.86 4 ALA B N 1
ATOM 1377 C CA . ALA B 1 4 ? 27.266 26.344 4.559 1 27.86 4 ALA B CA 1
ATOM 1378 C C . ALA B 1 4 ? 26.297 25.234 4.137 1 27.86 4 ALA B C 1
ATOM 1380 O O . ALA B 1 4 ? 26.078 25.031 2.943 1 27.86 4 ALA B O 1
ATOM 1381 N N . VAL B 1 5 ? 26.312 24.109 4.699 1 29.64 5 VAL B N 1
ATOM 1382 C CA . VAL B 1 5 ? 25.266 23.109 4.539 1 29.64 5 VAL B CA 1
ATOM 1383 C C . VAL B 1 5 ? 23.891 23.797 4.535 1 29.64 5 VAL B C 1
ATOM 1385 O O . VAL B 1 5 ? 23.531 24.469 5.5 1 29.64 5 VAL B O 1
ATOM 1388 N N . GLY B 1 6 ? 23.531 24.453 3.537 1 32.03 6 GLY B N 1
ATOM 1389 C CA . GLY B 1 6 ? 22.234 25.109 3.455 1 32.03 6 GLY B CA 1
ATOM 1390 C C . GLY B 1 6 ? 21.188 24.453 4.332 1 32.03 6 GLY B C 1
ATOM 1391 O O . GLY B 1 6 ? 21.078 23.219 4.367 1 32.03 6 GLY B O 1
ATOM 1392 N N . VAL B 1 7 ? 20.859 24.984 5.395 1 32.19 7 VAL B N 1
ATOM 1393 C CA . VAL B 1 7 ? 19.703 24.656 6.223 1 32.19 7 VAL B CA 1
ATOM 1394 C C . VAL B 1 7 ? 18.531 24.234 5.336 1 32.19 7 VAL B C 1
ATOM 1396 O O . VAL B 1 7 ? 18 25.047 4.574 1 32.19 7 VAL B O 1
ATOM 1399 N N . ARG B 1 8 ? 18.562 23.234 4.668 1 39.59 8 ARG B N 1
ATOM 1400 C CA . ARG B 1 8 ? 17.359 22.734 3.99 1 39.59 8 ARG B CA 1
ATOM 1401 C C . ARG B 1 8 ? 16.094 23.125 4.75 1 39.59 8 ARG B C 1
ATOM 1403 O O . ARG B 1 8 ? 16.016 22.953 5.969 1 39.59 8 ARG B O 1
ATOM 1410 N N . LYS B 1 9 ? 15.305 24.172 4.484 1 41.72 9 LYS B N 1
ATOM 1411 C CA . LYS B 1 9 ? 13.992 24.594 4.949 1 41.72 9 LYS B CA 1
ATOM 1412 C C . LYS B 1 9 ? 13.141 23.391 5.375 1 41.72 9 LYS B C 1
ATOM 1414 O O . LYS B 1 9 ? 12.82 22.531 4.555 1 41.72 9 LYS B O 1
ATOM 1419 N N . LEU B 1 10 ? 13.227 22.875 6.594 1 48.56 10 LEU B N 1
ATOM 1420 C CA . LEU B 1 10 ? 12.594 21.797 7.332 1 48.56 10 LEU B CA 1
ATOM 1421 C C . LEU B 1 10 ? 11.07 21.859 7.188 1 48.56 10 LEU B C 1
ATOM 1423 O O . LEU B 1 10 ? 10.344 21.203 7.938 1 48.56 10 LEU B O 1
ATOM 1427 N N . GLU B 1 11 ? 10.484 22.812 6.379 1 58.34 11 GLU B N 1
ATOM 1428 C CA . GLU B 1 11 ? 9.039 22.828 6.18 1 58.34 11 GLU B CA 1
ATOM 1429 C C . GLU B 1 11 ? 8.594 21.703 5.254 1 58.34 11 GLU B C 1
ATOM 1431 O O . GLU B 1 11 ? 9.383 21.234 4.426 1 58.34 11 GLU B O 1
ATOM 1436 N N . GLN B 1 12 ? 7.629 21 5.652 1 72.56 12 GLN B N 1
ATOM 1437 C CA . GLN B 1 12 ? 6.988 20.047 4.75 1 72.56 12 GLN B CA 1
ATOM 1438 C C . GLN B 1 12 ? 6.066 20.766 3.762 1 72.56 12 GLN B C 1
ATOM 1440 O O . GLN B 1 12 ? 4.883 20.969 4.047 1 72.56 12 GLN B O 1
ATOM 1445 N N . PRO B 1 13 ? 6.688 21.328 2.605 1 77.88 13 PRO B N 1
ATOM 1446 C CA . PRO B 1 13 ? 5.875 22.094 1.658 1 77.88 13 PRO B CA 1
ATOM 1447 C C . PRO B 1 13 ? 4.809 21.25 0.973 1 77.88 13 PRO B C 1
ATOM 1449 O O . PRO B 1 13 ? 4.977 20.031 0.842 1 77.88 13 PRO B O 1
ATOM 1452 N N . VAL B 1 14 ? 3.678 21.922 0.73 1 85.25 14 VAL B N 1
ATOM 1453 C CA . VAL B 1 14 ? 2.641 21.266 -0.071 1 85.25 14 VAL B CA 1
ATOM 1454 C C . VAL B 1 14 ? 3.012 21.344 -1.551 1 85.25 14 VAL B C 1
ATOM 1456 O O . VAL B 1 14 ? 3.393 22.406 -2.051 1 85.25 14 VAL B O 1
ATOM 1459 N N . PHE B 1 15 ? 2.953 20.234 -2.25 1 87.62 15 PHE B N 1
ATOM 1460 C CA . PHE B 1 15 ? 3.203 20.172 -3.686 1 87.62 15 PHE B CA 1
ATOM 1461 C C . PHE B 1 15 ? 2.225 21.062 -4.445 1 87.62 15 PHE B C 1
ATOM 1463 O O . PHE B 1 15 ? 1.026 21.062 -4.156 1 87.62 15 PHE B O 1
ATOM 1470 N N . GLY B 1 16 ? 2.719 21.797 -5.332 1 90.31 16 GLY B N 1
ATOM 1471 C CA . GLY B 1 16 ? 1.969 22.859 -5.996 1 90.31 16 GLY B CA 1
ATOM 1472 C C . GLY B 1 16 ? 0.657 22.375 -6.586 1 90.31 16 GLY B C 1
ATOM 1473 O O . GLY B 1 16 ? -0.373 23.031 -6.445 1 90.31 16 GLY B O 1
ATOM 1474 N N . ARG B 1 17 ? 0.655 21.328 -7.191 1 92.88 17 ARG B N 1
ATOM 1475 C CA . ARG B 1 17 ? -0.559 20.797 -7.797 1 92.88 17 ARG B CA 1
ATOM 1476 C C . ARG B 1 17 ? -1.641 20.562 -6.75 1 92.88 17 ARG B C 1
ATOM 1478 O O . ARG B 1 17 ? -2.822 20.797 -7.004 1 92.88 17 ARG B O 1
ATOM 1485 N N . TRP B 1 18 ? -1.22 20.141 -5.621 1 93.88 18 TRP B N 1
ATOM 1486 C CA . TRP B 1 18 ? -2.18 19.859 -4.559 1 93.88 18 TRP B CA 1
ATOM 1487 C C . TRP B 1 18 ? -2.783 21.156 -4.016 1 93.88 18 TRP B C 1
ATOM 1489 O O . TRP B 1 18 ? -3.967 21.203 -3.674 1 93.88 18 TRP B O 1
ATOM 1499 N N . GLN B 1 19 ? -1.983 22.125 -3.9 1 93 19 GLN B N 1
ATOM 1500 C CA . GLN B 1 19 ? -2.512 23.422 -3.5 1 93 19 GLN B CA 1
ATOM 1501 C C . GLN B 1 19 ? -3.596 23.891 -4.465 1 93 19 GLN B C 1
ATOM 1503 O O . GLN B 1 19 ? -4.672 24.312 -4.039 1 93 19 GLN B O 1
ATOM 1508 N N . LYS B 1 20 ? -3.311 23.781 -5.723 1 94.5 20 LYS B N 1
ATOM 1509 C CA . LYS B 1 20 ? -4.258 24.203 -6.75 1 94.5 20 LYS B CA 1
ATOM 1510 C C . LYS B 1 20 ? -5.543 23.391 -6.684 1 94.5 20 LYS B C 1
ATOM 1512 O O . LYS B 1 20 ? -6.641 23.953 -6.711 1 94.5 20 LYS B O 1
ATOM 1517 N N . LEU B 1 21 ? -5.43 22.094 -6.582 1 94.56 21 LEU B N 1
ATOM 1518 C CA . LEU B 1 21 ? -6.582 21.188 -6.539 1 94.56 21 LEU B CA 1
ATOM 1519 C C . LEU B 1 21 ? -7.438 21.469 -5.305 1 94.56 21 LEU B C 1
ATOM 1521 O O . LEU B 1 21 ? -8.664 21.5 -5.395 1 94.56 21 LEU B O 1
ATOM 1525 N N . ARG B 1 22 ? -6.754 21.641 -4.242 1 92.75 22 ARG B N 1
ATOM 1526 C CA . ARG B 1 22 ? -7.477 21.906 -3.006 1 92.75 22 ARG B CA 1
ATOM 1527 C C . ARG B 1 22 ? -8.242 23.219 -3.09 1 92.75 22 ARG B C 1
ATOM 1529 O O . ARG B 1 22 ? -9.391 23.312 -2.641 1 92.75 22 ARG B O 1
ATOM 1536 N N . ASP B 1 23 ? -7.617 24.219 -3.629 1 94.06 23 ASP B N 1
ATOM 1537 C CA . ASP B 1 23 ? -8.242 25.531 -3.764 1 94.06 23 ASP B CA 1
ATOM 1538 C C . ASP B 1 23 ? -9.43 25.469 -4.719 1 94.06 23 ASP B C 1
ATOM 1540 O O . ASP B 1 23 ? -10.453 26.125 -4.488 1 94.06 23 ASP B O 1
ATOM 1544 N N . GLU B 1 24 ? -9.352 24.656 -5.711 1 95.69 24 GLU B N 1
ATOM 1545 C CA . GLU B 1 24 ? -10.352 24.641 -6.77 1 95.69 24 GLU B CA 1
ATOM 1546 C C . GLU B 1 24 ? -11.484 23.656 -6.453 1 95.69 24 GLU B C 1
ATOM 1548 O O . GLU B 1 24 ? -12.648 23.938 -6.746 1 95.69 24 GLU B O 1
ATOM 1553 N N . LEU B 1 25 ? -11.141 22.547 -5.84 1 95.69 25 LEU B N 1
ATOM 1554 C CA . LEU B 1 25 ? -12.117 21.453 -5.746 1 95.69 25 LEU B CA 1
ATOM 1555 C C . LEU B 1 25 ? -12.477 21.172 -4.293 1 95.69 25 LEU B C 1
ATOM 1557 O O . LEU B 1 25 ? -13.492 20.531 -4.016 1 95.69 25 LEU B O 1
ATOM 1561 N N . GLY B 1 26 ? -11.641 21.625 -3.359 1 94 26 GLY B N 1
ATOM 1562 C CA . GLY B 1 26 ? -11.719 21.188 -1.976 1 94 26 GLY B CA 1
ATOM 1563 C C . GLY B 1 26 ? -10.875 19.969 -1.685 1 94 26 GLY B C 1
ATOM 1564 O O . GLY B 1 26 ? -10.469 19.25 -2.605 1 94 26 GLY B O 1
ATOM 1565 N N . PHE B 1 27 ? -10.68 19.688 -0.469 1 93.12 27 PHE B N 1
ATOM 1566 C CA . PHE B 1 27 ? -9.75 18.656 -0.024 1 93.12 27 PHE B CA 1
ATOM 1567 C C . PHE B 1 27 ? -10.203 17.281 -0.489 1 93.12 27 PHE B C 1
ATOM 1569 O O . PHE B 1 27 ? -9.445 16.562 -1.126 1 93.12 27 PHE B O 1
ATOM 1576 N N . ASP B 1 28 ? -11.43 16.906 -0.232 1 96.69 28 ASP B N 1
ATOM 1577 C CA . ASP B 1 28 ? -11.938 15.57 -0.551 1 96.69 28 ASP B CA 1
ATOM 1578 C C . ASP B 1 28 ? -11.906 15.312 -2.057 1 96.69 28 ASP B C 1
ATOM 1580 O O . ASP B 1 28 ? -11.414 14.281 -2.508 1 96.69 28 ASP B O 1
ATOM 1584 N N . ALA B 1 29 ? -12.352 16.312 -2.832 1 95.5 29 ALA B N 1
ATOM 1585 C CA . ALA B 1 29 ? -12.453 16.156 -4.281 1 95.5 29 ALA B CA 1
ATOM 1586 C C . ALA B 1 29 ? -11.07 16.156 -4.93 1 95.5 29 ALA B C 1
ATOM 1588 O O . ALA B 1 29 ? -10.891 15.602 -6.016 1 95.5 29 ALA B O 1
ATOM 1589 N N . ALA B 1 30 ? -10.117 16.766 -4.266 1 95 30 ALA B N 1
ATOM 1590 C CA . ALA B 1 30 ? -8.75 16.766 -4.777 1 95 30 ALA B CA 1
ATOM 1591 C C . ALA B 1 30 ? -8.203 15.344 -4.91 1 95 30 ALA B C 1
ATOM 1593 O O . ALA B 1 30 ? -7.418 15.055 -5.816 1 95 30 ALA B O 1
ATOM 1594 N N . PHE B 1 31 ? -8.695 14.469 -4.035 1 95.12 31 PHE B N 1
ATOM 1595 C CA . PHE B 1 31 ? -8.203 13.094 -4.059 1 95.12 31 PHE B CA 1
ATOM 1596 C C . PHE B 1 31 ? -8.727 12.352 -5.281 1 95.12 31 PHE B C 1
ATOM 1598 O O . PHE B 1 31 ? -8.141 11.352 -5.703 1 95.12 31 PHE B O 1
ATOM 1605 N N . THR B 1 32 ? -9.828 12.789 -5.844 1 92.12 32 THR B N 1
ATOM 1606 C CA . THR B 1 32 ? -10.367 12.156 -7.043 1 92.12 32 THR B CA 1
ATOM 1607 C C . THR B 1 32 ? -9.469 12.43 -8.242 1 92.12 32 THR B C 1
ATOM 1609 O O . THR B 1 32 ? -9.523 11.719 -9.25 1 92.12 32 THR B O 1
ATOM 1612 N N . GLU B 1 33 ? -8.648 13.5 -8.141 1 95.19 33 GLU B N 1
ATOM 1613 C CA . GLU B 1 33 ? -7.719 13.852 -9.211 1 95.19 33 GLU B CA 1
ATOM 1614 C C . GLU B 1 33 ? -6.332 13.266 -8.945 1 95.19 33 GLU B C 1
ATOM 1616 O O . GLU B 1 33 ? -5.43 13.398 -9.781 1 95.19 33 GLU B O 1
ATOM 1621 N N . PHE B 1 34 ? -6.184 12.75 -7.824 1 98.19 34 PHE B N 1
ATOM 1622 C CA . PHE B 1 34 ? -4.945 12.07 -7.465 1 98.19 34 PHE B CA 1
ATOM 1623 C C . PHE B 1 34 ? -4.859 10.703 -8.133 1 98.19 34 PHE B C 1
ATOM 1625 O O . PHE B 1 34 ? -5.645 9.805 -7.824 1 98.19 34 PHE B O 1
ATOM 1632 N N . GLY B 1 35 ? -3.953 10.484 -9.055 1 98.56 35 GLY B N 1
ATOM 1633 C CA . GLY B 1 35 ? -3.875 9.352 -9.961 1 98.56 35 GLY B CA 1
ATOM 1634 C C . GLY B 1 35 ? -4.02 8.016 -9.258 1 98.56 35 GLY B C 1
ATOM 1635 O O . GLY B 1 35 ? -4.871 7.203 -9.633 1 98.56 35 GLY B O 1
ATOM 1636 N N . PRO B 1 36 ? -3.152 7.785 -8.242 1 98.81 36 PRO B N 1
ATOM 1637 C CA . PRO B 1 36 ? -3.24 6.504 -7.547 1 98.81 36 PRO B CA 1
ATOM 1638 C C . PRO B 1 36 ? -4.637 6.227 -6.992 1 98.81 36 PRO B C 1
ATOM 1640 O O . PRO B 1 36 ? -5.125 5.098 -7.074 1 98.81 36 PRO B O 1
ATOM 1643 N N . TYR B 1 37 ? -5.305 7.246 -6.398 1 98.88 37 TYR B N 1
ATOM 1644 C CA . TYR B 1 37 ? -6.641 7.055 -5.844 1 98.88 37 TYR B CA 1
ATOM 1645 C C . TYR B 1 37 ? -7.676 6.914 -6.953 1 98.88 37 TYR B C 1
ATOM 1647 O O . TYR B 1 37 ? -8.555 6.051 -6.883 1 98.88 37 TYR B O 1
ATOM 1655 N N . ALA B 1 38 ? -7.574 7.738 -8 1 98.62 38 ALA B N 1
ATOM 1656 C CA . ALA B 1 38 ? -8.492 7.633 -9.133 1 98.62 38 ALA B CA 1
ATOM 1657 C C . ALA B 1 38 ? -8.398 6.254 -9.789 1 98.62 38 ALA B C 1
ATOM 1659 O O . ALA B 1 38 ? -9.422 5.629 -10.07 1 98.62 38 ALA B O 1
ATOM 1660 N N . GLY B 1 39 ? -7.219 5.797 -10.008 1 98.75 39 GLY B N 1
ATOM 1661 C CA . GLY B 1 39 ? -7.012 4.5 -10.641 1 98.75 39 GLY B CA 1
ATOM 1662 C C . GLY B 1 39 ? -7.555 3.346 -9.82 1 98.75 39 GLY B C 1
ATOM 1663 O O . GLY B 1 39 ? -8.008 2.342 -10.375 1 98.75 39 GLY B O 1
ATOM 1664 N N . ALA B 1 40 ? -7.551 3.508 -8.523 1 98.81 40 ALA B N 1
ATOM 1665 C CA . ALA B 1 40 ? -8.016 2.451 -7.629 1 98.81 40 ALA B CA 1
ATOM 1666 C C . ALA B 1 40 ? -9.492 2.627 -7.289 1 98.81 40 ALA B C 1
ATOM 1668 O O . ALA B 1 40 ? -10.094 1.759 -6.656 1 98.81 40 ALA B O 1
ATOM 1669 N N . ASN B 1 41 ? -10.039 3.75 -7.652 1 98.81 41 ASN B N 1
ATOM 1670 C CA . ASN B 1 41 ? -11.422 4.082 -7.344 1 98.81 41 ASN B CA 1
ATOM 1671 C C . ASN B 1 41 ? -11.625 4.297 -5.848 1 98.81 41 ASN B C 1
ATOM 1673 O O . ASN B 1 41 ? -12.625 3.846 -5.281 1 98.81 41 ASN B O 1
ATOM 1677 N N . ILE B 1 42 ? -10.695 4.984 -5.238 1 98.88 42 ILE B N 1
ATOM 1678 C CA . ILE B 1 42 ? -10.758 5.32 -3.82 1 98.88 42 ILE B CA 1
ATOM 1679 C C . ILE B 1 42 ? -11.359 6.715 -3.65 1 98.88 42 ILE B C 1
ATOM 1681 O O . ILE B 1 42 ? -11 7.645 -4.379 1 98.88 42 ILE B O 1
ATOM 1685 N N . LYS B 1 43 ? -12.25 6.832 -2.705 1 98.69 43 LYS B N 1
ATOM 1686 C CA . LYS B 1 43 ? -12.867 8.102 -2.34 1 98.69 43 LYS B CA 1
ATOM 1687 C C . LYS B 1 43 ? -12.633 8.422 -0.865 1 98.69 43 LYS B C 1
ATOM 1689 O O . LYS B 1 43 ? -12.453 7.516 -0.05 1 98.69 43 LYS B O 1
ATOM 1694 N N . ILE B 1 44 ? -12.625 9.695 -0.589 1 98.44 44 ILE B N 1
ATOM 1695 C CA . ILE B 1 44 ? -12.422 10.109 0.794 1 98.44 44 ILE B CA 1
ATOM 1696 C C . ILE B 1 44 ? -13.547 11.047 1.223 1 98.44 44 ILE B C 1
ATOM 1698 O O . ILE B 1 44 ? -14.148 11.727 0.386 1 98.44 44 ILE B O 1
ATOM 1702 N N . GLN B 1 45 ? -13.828 11.023 2.451 1 98.5 45 GLN B N 1
ATOM 1703 C CA . GLN B 1 45 ? -14.766 11.945 3.078 1 98.5 45 GLN B CA 1
ATOM 1704 C C . GLN B 1 45 ? -14.219 12.461 4.41 1 98.5 45 GLN B C 1
ATOM 1706 O O . GLN B 1 45 ? -13.961 11.672 5.324 1 98.5 45 GLN B O 1
ATOM 1711 N N . THR B 1 46 ? -14.07 13.75 4.461 1 98.31 46 THR B N 1
ATOM 1712 C CA . THR B 1 46 ? -13.773 14.367 5.75 1 98.31 46 THR B CA 1
ATOM 1713 C C . THR B 1 46 ? -15.023 14.422 6.625 1 98.31 46 THR B C 1
ATOM 1715 O O . THR B 1 46 ? -16.047 14.984 6.227 1 98.31 46 THR B O 1
ATOM 1718 N N . ILE B 1 47 ? -14.961 13.828 7.781 1 98.62 47 ILE B N 1
ATOM 1719 C CA . ILE B 1 47 ? -16.094 13.758 8.688 1 98.62 47 ILE B CA 1
ATOM 1720 C C . ILE B 1 47 ? -16.078 14.953 9.633 1 98.62 47 ILE B C 1
ATOM 1722 O O . ILE B 1 47 ? -17.109 15.602 9.852 1 98.62 47 ILE B O 1
ATOM 1726 N N . ASP B 1 48 ? -14.945 15.266 10.25 1 98.25 48 ASP B N 1
ATOM 1727 C CA . ASP B 1 48 ? -14.688 16.422 11.094 1 98.25 48 ASP B CA 1
ATOM 1728 C C . ASP B 1 48 ? -13.188 16.688 11.227 1 98.25 48 ASP B C 1
ATOM 1730 O O . ASP B 1 48 ? -12.383 16.109 10.492 1 98.25 48 ASP B O 1
ATOM 1734 N N . GLN B 1 49 ? -12.836 17.531 12.102 1 97.56 49 GLN B N 1
ATOM 1735 C CA . GLN B 1 49 ? -11.461 18 12.258 1 97.56 49 GLN B CA 1
ATOM 1736 C C . GLN B 1 49 ? -10.531 16.844 12.641 1 97.56 49 GLN B C 1
ATOM 1738 O O . GLN B 1 49 ? -9.32 16.922 12.422 1 97.56 49 GLN B O 1
ATOM 1743 N N . TYR B 1 50 ? -11.062 15.773 13.156 1 98.69 50 TYR B N 1
ATOM 1744 C CA . TYR B 1 50 ? -10.234 14.719 13.742 1 98.69 50 TYR B CA 1
ATOM 1745 C C . TYR B 1 50 ? -10.484 13.383 13.039 1 98.69 50 TYR B C 1
ATOM 1747 O O . TYR B 1 50 ? -9.938 12.352 13.453 1 98.69 50 TYR B O 1
ATOM 1755 N N . THR B 1 51 ? -11.414 13.422 11.969 1 98.88 51 THR B N 1
ATOM 1756 C CA . THR B 1 51 ? -11.844 12.141 11.414 1 98.88 51 THR B CA 1
ATOM 1757 C C . THR B 1 51 ? -11.938 12.219 9.898 1 98.88 51 THR B C 1
ATOM 1759 O O . THR B 1 51 ? -12.5 13.172 9.352 1 98.88 51 THR B O 1
ATOM 1762 N N . VAL B 1 52 ? -11.398 11.273 9.195 1 98.75 52 VAL B N 1
ATOM 1763 C CA . VAL B 1 52 ? -11.523 11.07 7.758 1 98.75 52 VAL B CA 1
ATOM 1764 C C . VAL B 1 52 ? -11.914 9.617 7.473 1 98.75 52 VAL B C 1
ATOM 1766 O O . VAL B 1 52 ? -11.523 8.711 8.203 1 98.75 52 VAL B O 1
ATOM 1769 N N . GLU B 1 53 ? -12.688 9.406 6.461 1 98.88 53 GLU B N 1
ATOM 1770 C CA . GLU B 1 53 ? -13.055 8.07 6 1 98.88 53 GLU B CA 1
ATOM 1771 C C . GLU B 1 53 ? -12.672 7.867 4.535 1 98.88 53 GLU B C 1
ATOM 1773 O O . GLU B 1 53 ? -12.711 8.812 3.744 1 98.88 53 GLU B O 1
ATOM 1778 N N . SER B 1 54 ? -12.297 6.703 4.238 1 98.88 54 SER B N 1
ATOM 1779 C CA . SER B 1 54 ? -12.062 6.305 2.855 1 98.88 54 SER B CA 1
AT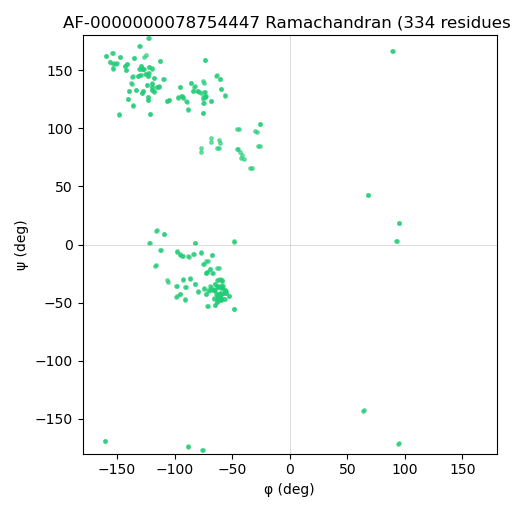OM 1780 C C . SER B 1 54 ? -12.977 5.152 2.451 1 98.88 54 SER B C 1
ATOM 1782 O O . SER B 1 54 ? -13.43 4.383 3.303 1 98.88 54 SER B O 1
ATOM 1784 N N . SER B 1 55 ? -13.297 5.082 1.209 1 98.88 55 SER B N 1
ATOM 1785 C CA . SER B 1 55 ? -14.086 3.994 0.643 1 98.88 55 SER B CA 1
ATOM 1786 C C . SER B 1 55 ? -13.578 3.604 -0.741 1 98.88 55 SER B C 1
ATOM 1788 O O . SER B 1 55 ? -12.945 4.41 -1.425 1 98.88 55 SER B O 1
ATOM 1790 N N . MET B 1 56 ? -13.859 2.398 -1.086 1 98.94 56 MET B N 1
ATOM 1791 C CA . MET B 1 56 ? -13.445 1.839 -2.369 1 98.94 56 MET B CA 1
ATOM 1792 C C . MET B 1 56 ? -14.461 0.815 -2.869 1 98.94 56 MET B C 1
ATOM 1794 O O . MET B 1 56 ? -14.633 -0.243 -2.26 1 98.94 56 MET B O 1
ATOM 1798 N N . ALA B 1 57 ? -15.133 1.176 -3.932 1 98.88 57 ALA B N 1
ATOM 1799 C CA . ALA B 1 57 ? -16.016 0.215 -4.602 1 98.88 57 ALA B CA 1
ATOM 1800 C C . ALA B 1 57 ? -15.227 -0.632 -5.602 1 98.88 57 ALA B C 1
ATOM 1802 O O . ALA B 1 57 ? -14.398 -0.112 -6.352 1 98.88 57 ALA B O 1
ATOM 1803 N N . MET B 1 58 ? -15.547 -1.86 -5.609 1 98.62 58 MET B N 1
ATOM 1804 C CA . MET B 1 58 ? -14.938 -2.766 -6.578 1 98.62 58 MET B CA 1
ATOM 1805 C C . MET B 1 58 ? -15.539 -2.562 -7.965 1 98.62 58 MET B C 1
ATOM 1807 O O . MET B 1 58 ? -16.766 -2.564 -8.125 1 98.62 58 MET B O 1
ATOM 1811 N N . ILE B 1 59 ? -14.703 -2.326 -8.898 1 98.5 59 ILE B N 1
ATOM 1812 C CA . ILE B 1 59 ? -15.062 -2.254 -10.312 1 98.5 59 ILE B CA 1
ATOM 1813 C C . ILE B 1 59 ? -14.109 -3.127 -11.133 1 98.5 59 ILE B C 1
ATOM 1815 O O . ILE B 1 59 ? -13.141 -3.668 -10.594 1 98.5 59 ILE B O 1
ATOM 1819 N N . GLU B 1 60 ? -14.367 -3.348 -12.398 1 97.25 60 GLU B N 1
ATOM 1820 C CA . GLU B 1 60 ? -13.586 -4.27 -13.219 1 97.25 60 GLU B CA 1
ATOM 1821 C C . GLU B 1 60 ? -12.109 -3.873 -13.242 1 97.25 60 GLU B C 1
ATOM 1823 O O . GLU B 1 60 ? -11.234 -4.734 -13.172 1 97.25 60 GLU B O 1
ATOM 1828 N N . THR B 1 61 ? -11.789 -2.559 -13.234 1 97.75 61 THR B N 1
ATOM 1829 C CA . THR B 1 61 ? -10.438 -2.096 -13.516 1 97.75 61 THR B CA 1
ATOM 1830 C C . THR B 1 61 ? -9.594 -2.078 -12.242 1 97.75 61 THR B C 1
ATOM 1832 O O . THR B 1 61 ? -8.375 -1.903 -12.305 1 97.75 61 THR B O 1
ATOM 1835 N N . ASN B 1 62 ? -10.281 -2.266 -11.047 1 98.62 62 ASN B N 1
ATOM 1836 C CA . ASN B 1 62 ? -9.484 -2.283 -9.828 1 98.62 62 ASN B CA 1
ATOM 1837 C C . ASN B 1 62 ? -9.539 -3.643 -9.141 1 98.62 62 ASN B C 1
ATOM 1839 O O . ASN B 1 62 ? -9.156 -3.77 -7.977 1 98.62 62 ASN B O 1
ATOM 1843 N N . THR B 1 63 ? -10.07 -4.66 -9.859 1 98.12 63 THR B N 1
ATOM 1844 C CA . THR B 1 63 ? -10.117 -6.027 -9.359 1 98.12 63 THR B CA 1
ATOM 1845 C C . THR B 1 63 ? -8.797 -6.75 -9.617 1 98.12 63 THR B C 1
ATOM 1847 O O . THR B 1 63 ? -8.25 -6.668 -10.719 1 98.12 63 THR B O 1
ATOM 1850 N N . ASN B 1 64 ? -8.297 -7.406 -8.57 1 97.06 64 ASN B N 1
ATOM 1851 C CA . ASN B 1 64 ? -6.988 -8.031 -8.719 1 97.06 64 ASN B CA 1
ATOM 1852 C C . ASN B 1 64 ? -7.074 -9.32 -9.539 1 97.06 64 ASN B C 1
ATOM 1854 O O . ASN B 1 64 ? -8.133 -9.648 -10.07 1 97.06 64 ASN B O 1
ATOM 1858 N N . TYR B 1 65 ? -5.957 -9.953 -9.656 1 94.31 65 TYR B N 1
ATOM 1859 C CA . TYR B 1 65 ? -5.758 -11.109 -10.531 1 94.31 65 TYR B CA 1
ATOM 1860 C C . TYR B 1 65 ? -6.711 -12.242 -10.164 1 94.31 65 TYR B C 1
ATOM 1862 O O . TYR B 1 65 ? -7.168 -12.977 -11.039 1 94.31 65 TYR B O 1
ATOM 1870 N N . VAL B 1 66 ? -7.082 -12.344 -8.867 1 93.56 66 VAL B N 1
ATOM 1871 C CA . VAL B 1 66 ? -7.871 -13.484 -8.43 1 93.56 66 VAL B CA 1
ATOM 1872 C C . VAL B 1 66 ? -9.289 -13.039 -8.102 1 93.56 66 VAL B C 1
ATOM 1874 O O . VAL B 1 66 ? -10.031 -13.758 -7.426 1 93.56 66 VAL B O 1
ATOM 1877 N N . GLY B 1 67 ? -9.648 -11.844 -8.406 1 96.19 67 GLY B N 1
ATOM 1878 C CA . GLY B 1 67 ? -11.047 -11.445 -8.383 1 96.19 67 GLY B CA 1
ATOM 1879 C C . GLY B 1 67 ? -11.453 -10.797 -7.07 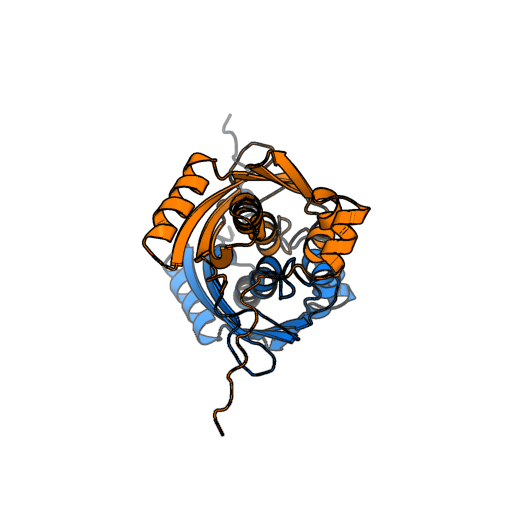1 96.19 67 GLY B C 1
ATOM 1880 O O . GLY B 1 67 ? -12.633 -10.781 -6.719 1 96.19 67 GLY B O 1
ATOM 1881 N N . THR B 1 68 ? -10.586 -10.344 -6.293 1 97.81 68 THR B N 1
ATOM 1882 C CA . THR B 1 68 ? -10.836 -9.617 -5.051 1 97.81 68 THR B CA 1
ATOM 1883 C C . THR B 1 68 ? -10.172 -8.242 -5.082 1 97.81 68 THR B C 1
ATOM 1885 O O . THR B 1 68 ? -9.562 -7.867 -6.082 1 97.81 68 THR B O 1
ATOM 1888 N N . HIS B 1 69 ? -10.383 -7.484 -4 1 98.69 69 HIS B N 1
ATOM 1889 C CA . HIS B 1 69 ? -9.672 -6.215 -3.906 1 98.69 69 HIS B CA 1
ATOM 1890 C C . HIS B 1 69 ? -8.164 -6.426 -3.9 1 98.69 69 HIS B C 1
ATOM 1892 O O . HIS B 1 69 ? -7.672 -7.375 -3.287 1 98.69 69 HIS B O 1
ATOM 1898 N N . PHE B 1 70 ? -7.5 -5.57 -4.531 1 98.81 70 PHE B N 1
ATOM 1899 C CA . PHE B 1 70 ? -6.047 -5.551 -4.637 1 98.81 70 PHE B CA 1
ATOM 1900 C C . PHE B 1 70 ? -5.414 -5.113 -3.32 1 98.81 70 PHE B C 1
ATOM 1902 O O . PHE B 1 70 ? -5.738 -4.051 -2.791 1 98.81 70 PHE B O 1
ATOM 1909 N N . GLY B 1 71 ? -4.457 -5.898 -2.783 1 98.81 71 GLY B N 1
ATOM 1910 C CA . GLY B 1 71 ? -3.814 -5.578 -1.52 1 98.81 71 GLY B CA 1
ATOM 1911 C C . GLY B 1 71 ? -3.166 -4.207 -1.513 1 98.81 71 GLY B C 1
ATOM 1912 O O . GLY B 1 71 ? -3.207 -3.498 -0.503 1 98.81 71 GLY B O 1
ATOM 1913 N N . GLY B 1 72 ? -2.545 -3.844 -2.629 1 98.88 72 GLY B N 1
ATOM 1914 C CA . GLY B 1 72 ? -1.958 -2.521 -2.766 1 98.88 72 GLY B CA 1
ATOM 1915 C C . GLY B 1 72 ? -2.963 -1.399 -2.588 1 98.88 72 GLY B C 1
ATOM 1916 O O . GLY B 1 72 ? -2.637 -0.347 -2.035 1 98.88 72 GLY B O 1
ATOM 1917 N N . SER B 1 73 ? -4.18 -1.601 -3.074 1 98.94 73 SER B N 1
ATOM 1918 C CA . SER B 1 73 ? -5.227 -0.596 -2.926 1 98.94 73 SER B CA 1
ATOM 1919 C C . SER B 1 73 ? -5.766 -0.566 -1.5 1 98.94 73 SER B C 1
ATOM 1921 O O . SER B 1 73 ? -6.098 0.5 -0.978 1 98.94 73 SER B O 1
ATOM 1923 N N . LEU B 1 74 ? -5.867 -1.771 -0.922 1 98.94 74 LEU B N 1
ATOM 1924 C CA . LEU B 1 74 ? -6.277 -1.83 0.476 1 98.94 74 LEU B CA 1
ATOM 1925 C C . LEU B 1 74 ? -5.293 -1.073 1.363 1 98.94 74 LEU B C 1
ATOM 1927 O O . LEU B 1 74 ? -5.703 -0.355 2.277 1 98.94 74 LEU B O 1
ATOM 1931 N N . TYR B 1 75 ? -4.066 -1.23 1.135 1 98.94 75 TYR B N 1
ATOM 1932 C CA . TYR B 1 75 ? -3.053 -0.455 1.842 1 98.94 75 TYR B CA 1
ATOM 1933 C C . TYR B 1 75 ? -3.186 1.031 1.529 1 98.94 75 TYR B C 1
ATOM 1935 O O . TYR B 1 75 ? -3.219 1.862 2.439 1 98.94 75 TYR B O 1
ATOM 1943 N N . SER B 1 76 ? -3.271 1.373 0.27 1 98.88 76 SER B N 1
ATOM 1944 C CA . SER B 1 76 ? -3.289 2.746 -0.222 1 98.88 76 SER B CA 1
ATOM 1945 C C . SER B 1 76 ? -4.434 3.543 0.401 1 98.88 76 SER B C 1
ATOM 1947 O O . SER B 1 76 ? -4.262 4.711 0.753 1 98.88 76 SER B O 1
ATOM 1949 N N . MET B 1 77 ? -5.586 2.967 0.52 1 98.88 77 MET B N 1
ATOM 1950 C CA . MET B 1 77 ? -6.766 3.691 0.981 1 98.88 77 MET B CA 1
ATOM 1951 C C . MET B 1 77 ? -6.621 4.09 2.445 1 98.88 77 MET B C 1
ATOM 1953 O O . MET B 1 77 ? -7.41 4.887 2.957 1 98.88 77 MET B O 1
ATOM 1957 N N . CYS B 1 78 ? -5.57 3.566 3.09 1 98.88 78 CYS B N 1
ATOM 1958 C CA . CYS B 1 78 ? -5.34 3.861 4.5 1 98.88 78 CYS B CA 1
ATOM 1959 C C . CYS B 1 78 ? -4.086 4.711 4.684 1 98.88 78 CYS B C 1
ATOM 1961 O O . CYS B 1 78 ? -3.803 5.176 5.789 1 98.88 78 CYS B O 1
ATOM 1963 N N . ASP B 1 79 ? -3.371 4.977 3.729 1 98.75 79 ASP B N 1
ATOM 1964 C CA . ASP B 1 79 ? -1.965 5.359 3.824 1 98.75 79 ASP B CA 1
ATOM 1965 C C . ASP B 1 79 ? -1.815 6.762 4.41 1 98.75 79 ASP B C 1
ATOM 1967 O O . ASP B 1 79 ? -1.102 6.957 5.395 1 98.75 79 ASP B O 1
ATOM 1971 N N . PRO B 1 80 ? -2.42 7.844 3.955 1 98.19 80 PRO B N 1
ATOM 1972 C CA . PRO B 1 80 ? -1.95 9.195 4.273 1 98.19 80 PRO B CA 1
ATOM 1973 C C . PRO B 1 80 ? -2.721 9.828 5.43 1 98.19 80 PRO B C 1
ATOM 1975 O O . PRO B 1 80 ? -2.361 10.914 5.895 1 98.19 80 PRO B O 1
ATOM 1978 N N . PHE B 1 81 ? -3.738 9.203 5.914 1 98.56 81 PHE B N 1
ATOM 1979 C CA . PHE B 1 81 ? -4.781 9.984 6.57 1 98.56 81 PHE B CA 1
ATOM 1980 C C . PHE B 1 81 ? -4.398 10.305 8.008 1 98.56 81 PHE B C 1
ATOM 1982 O O . PHE B 1 81 ? -4.719 11.383 8.516 1 98.56 81 PHE B O 1
ATOM 1989 N N . PHE B 1 82 ? -3.676 9.359 8.664 1 98.81 82 PHE B N 1
ATOM 1990 C CA . PHE B 1 82 ? -3.188 9.742 9.984 1 98.81 82 PHE B CA 1
ATOM 1991 C C . PHE B 1 82 ? -2.168 10.867 9.891 1 98.81 82 PHE B C 1
ATOM 1993 O O . PHE B 1 82 ? -2.145 11.766 10.727 1 98.81 82 PHE B O 1
ATOM 2000 N N . MET B 1 83 ? -1.315 10.797 8.875 1 98 83 MET B N 1
ATOM 2001 C CA . MET B 1 83 ? -0.377 11.891 8.641 1 98 83 MET B CA 1
ATOM 2002 C C . MET B 1 83 ? -1.119 13.195 8.375 1 98 83 MET B C 1
ATOM 2004 O O . MET B 1 83 ? -0.795 14.227 8.969 1 98 83 MET B O 1
ATOM 2008 N N . PHE B 1 84 ? -2.166 13.18 7.582 1 96.5 84 PHE B N 1
ATOM 2009 C CA . PHE B 1 84 ? -2.947 14.367 7.266 1 96.5 84 PHE B CA 1
ATOM 2010 C C . PHE B 1 84 ? -3.588 14.953 8.523 1 96.5 84 PHE B C 1
ATOM 2012 O O . PHE B 1 84 ? -3.549 16.156 8.742 1 96.5 84 PHE B O 1
ATOM 2019 N N . LEU B 1 85 ? -4.184 14.102 9.281 1 98.25 85 LEU B N 1
ATOM 2020 C CA . LEU B 1 85 ? -4.852 14.555 10.5 1 98.25 85 LEU B CA 1
ATOM 2021 C C . LEU B 1 85 ? -3.859 15.211 11.453 1 98.25 85 LEU B C 1
ATOM 2023 O O . LEU B 1 85 ? -4.152 16.25 12.047 1 98.25 85 LEU B O 1
ATOM 2027 N N . LEU B 1 86 ? -2.691 14.609 11.586 1 98.25 86 LEU B N 1
ATOM 2028 C CA . LEU B 1 86 ? -1.668 15.188 12.453 1 98.25 86 LEU B CA 1
ATOM 2029 C C . LEU B 1 86 ? -1.183 16.516 11.906 1 98.25 86 LEU B C 1
ATOM 2031 O O . LEU B 1 86 ? -1.096 17.5 12.641 1 98.25 86 LEU B O 1
ATOM 2035 N N . MET B 1 87 ? -0.893 16.578 10.625 1 95.62 87 MET B N 1
ATOM 2036 C CA . MET B 1 87 ? -0.397 17.812 10 1 95.62 87 MET B CA 1
ATOM 2037 C C . MET B 1 87 ? -1.406 18.938 10.156 1 95.62 87 MET B C 1
ATOM 2039 O O . MET B 1 87 ? -1.036 20.062 10.5 1 95.62 87 MET B O 1
ATOM 2043 N N . GLN B 1 88 ? -2.629 18.641 9.969 1 94.25 88 GLN B N 1
ATOM 2044 C CA . GLN B 1 88 ? -3.682 19.656 10.023 1 94.25 88 GLN B CA 1
ATOM 2045 C C . GLN B 1 88 ? -3.867 20.172 11.453 1 94.25 88 GLN B C 1
ATOM 2047 O O . GLN B 1 88 ? -4.09 21.359 11.656 1 94.25 88 GLN B O 1
ATOM 2052 N N . ASN B 1 89 ? -3.727 19.344 12.398 1 97.62 89 ASN B N 1
ATOM 2053 C CA . ASN B 1 89 ? -4.066 19.719 13.766 1 97.62 89 ASN B CA 1
ATOM 2054 C C . ASN B 1 89 ? -2.852 20.25 14.523 1 97.62 89 ASN B C 1
ATOM 2056 O O . ASN B 1 89 ? -2.99 21.078 15.414 1 97.62 89 ASN B O 1
ATOM 2060 N N . LEU B 1 90 ? -1.697 19.766 14.172 1 96.88 90 LEU B N 1
ATOM 2061 C CA . LEU B 1 90 ? -0.492 20.266 14.828 1 96.88 90 LEU B CA 1
ATOM 2062 C C . LEU B 1 90 ? -0.071 21.609 14.234 1 96.88 90 LEU B C 1
ATOM 2064 O O . LEU B 1 90 ? 0.383 22.5 14.953 1 96.88 90 LEU B O 1
ATOM 2068 N N . GLY B 1 91 ? -0.185 21.719 12.867 1 92.81 91 GLY B N 1
ATOM 2069 C CA . GLY B 1 91 ? 0.08 23 12.211 1 92.81 91 GLY B CA 1
ATOM 2070 C C . GLY B 1 91 ? 1.501 23.125 11.695 1 92.81 91 GLY B C 1
ATOM 2071 O O . GLY B 1 91 ? 2.234 22.125 11.648 1 92.81 91 GLY B O 1
ATOM 2072 N N . GLU B 1 92 ? 1.95 24.281 11.242 1 89.69 92 GLU B N 1
ATOM 2073 C CA . GLU B 1 92 ? 3.158 24.531 10.461 1 89.69 92 GLU B CA 1
ATOM 2074 C C . GLU B 1 92 ? 4.41 24.391 11.328 1 89.69 92 GLU B C 1
ATOM 2076 O O . GLU B 1 92 ? 5.52 24.266 10.805 1 89.69 92 GLU B O 1
ATOM 2081 N N . GLY B 1 93 ? 4.293 24.359 12.594 1 92.19 93 GLY B N 1
ATOM 2082 C CA . GLY B 1 93 ? 5.449 24.234 13.469 1 92.19 93 GLY B CA 1
ATOM 2083 C C . GLY B 1 93 ? 5.922 22.812 13.633 1 92.19 93 GLY B C 1
ATOM 2084 O O . GLY B 1 93 ?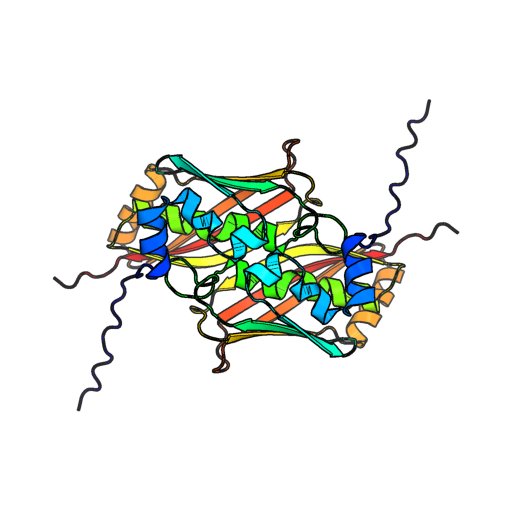 6.883 22.547 14.359 1 92.19 93 GLY B O 1
ATOM 2085 N N . TYR B 1 94 ? 5.27 21.891 12.961 1 95.19 94 TYR B N 1
ATOM 2086 C CA . TYR B 1 94 ? 5.582 20.469 13.102 1 95.19 94 TYR B CA 1
ATOM 2087 C C . TYR B 1 94 ? 5.766 19.812 11.742 1 95.19 94 TYR B C 1
ATOM 2089 O O . TYR B 1 94 ? 5.223 20.281 10.742 1 95.19 94 TYR B O 1
ATOM 2097 N N . MET B 1 95 ? 6.57 18.828 11.789 1 94.94 95 MET B N 1
ATOM 2098 C CA . MET B 1 95 ? 6.758 17.938 10.633 1 94.94 95 MET B CA 1
ATOM 2099 C C . MET B 1 95 ? 6.277 16.531 10.953 1 94.94 95 MET B C 1
ATOM 2101 O O . MET B 1 95 ? 6.516 16.016 12.047 1 94.94 95 MET B O 1
ATOM 2105 N N . VAL B 1 96 ? 5.559 15.953 10.016 1 96.75 96 VAL B N 1
ATOM 2106 C CA . VAL B 1 96 ? 5.043 14.602 10.195 1 96.75 96 VAL B CA 1
ATOM 2107 C C . VAL B 1 96 ? 5.418 13.742 8.984 1 96.75 96 VAL B C 1
ATOM 2109 O O . VAL B 1 96 ? 5.207 14.148 7.84 1 96.75 96 VAL B O 1
ATOM 2112 N N . TRP B 1 97 ? 6.004 12.516 9.25 1 96.31 97 TRP B N 1
ATOM 2113 C CA . TRP B 1 97 ? 6.324 11.562 8.188 1 96.31 97 TRP B CA 1
ATOM 2114 C C . TRP B 1 97 ? 5.832 10.164 8.547 1 96.31 97 TRP B C 1
ATOM 2116 O O . TRP B 1 97 ? 5.891 9.758 9.711 1 96.31 97 TRP B O 1
ATOM 2126 N N . ASP B 1 98 ? 5.414 9.469 7.539 1 97.5 98 ASP B N 1
ATOM 2127 C CA . ASP B 1 98 ? 5.227 8.031 7.699 1 97.5 98 ASP B CA 1
ATOM 2128 C C . ASP B 1 98 ? 6.566 7.32 7.875 1 97.5 98 ASP B C 1
ATOM 2130 O O . ASP B 1 98 ? 7.457 7.445 7.027 1 97.5 98 ASP B O 1
ATOM 2134 N N . LYS B 1 99 ? 6.68 6.637 8.906 1 98.62 99 LYS B N 1
ATOM 2135 C CA . LYS B 1 99 ? 7.906 5.895 9.18 1 98.62 99 LYS B CA 1
ATOM 2136 C C . LYS B 1 99 ? 7.77 4.43 8.773 1 98.62 99 LYS B C 1
ATOM 2138 O O . LYS B 1 99 ? 8.703 3.84 8.227 1 98.62 99 LYS B O 1
ATOM 2143 N N . ALA B 1 100 ? 6.648 3.855 9.125 1 98.94 100 ALA B N 1
ATOM 2144 C CA . ALA B 1 100 ? 6.426 2.439 8.844 1 98.94 100 ALA B CA 1
ATOM 2145 C C . ALA B 1 100 ? 4.938 2.104 8.867 1 98.94 100 ALA B C 1
ATOM 2147 O O . ALA B 1 100 ? 4.129 2.873 9.391 1 98.94 100 ALA B O 1
ATOM 2148 N N . ALA B 1 101 ? 4.66 1.014 8.297 1 98.94 101 ALA B N 1
ATOM 2149 C CA . ALA B 1 101 ? 3.301 0.484 8.359 1 98.94 101 ALA B CA 1
ATOM 2150 C C . ALA B 1 101 ? 3.297 -1.036 8.227 1 98.94 101 ALA B C 1
ATOM 2152 O O . ALA B 1 101 ? 4.242 -1.621 7.695 1 98.94 101 ALA B O 1
ATOM 2153 N N . ALA B 1 102 ? 2.264 -1.61 8.75 1 98.94 102 ALA B N 1
ATOM 2154 C CA . ALA B 1 102 ? 1.99 -3.035 8.586 1 98.94 102 ALA B CA 1
ATOM 2155 C C . ALA B 1 102 ? 0.515 -3.279 8.281 1 98.94 102 ALA B C 1
ATOM 2157 O O . ALA B 1 102 ? -0.357 -2.574 8.797 1 98.94 102 ALA B O 1
ATOM 2158 N N . ILE B 1 103 ? 0.324 -4.262 7.465 1 98.94 103 ILE B N 1
ATOM 2159 C CA . ILE B 1 103 ? -1.045 -4.633 7.121 1 98.94 103 ILE B CA 1
ATOM 2160 C C . ILE B 1 103 ? -1.211 -6.148 7.223 1 98.94 103 ILE B C 1
ATOM 2162 O O . ILE B 1 103 ? -0.347 -6.902 6.773 1 98.94 103 ILE B O 1
ATOM 2166 N N . ASP B 1 104 ? -2.275 -6.574 7.875 1 98.94 104 ASP B N 1
ATOM 2167 C CA . ASP B 1 104 ? -2.732 -7.961 7.879 1 98.94 104 ASP B CA 1
ATOM 2168 C C . ASP B 1 104 ? -3.959 -8.141 6.988 1 98.94 104 ASP B C 1
ATOM 2170 O O . ASP B 1 104 ? -4.957 -7.434 7.152 1 98.94 104 ASP B O 1
ATOM 2174 N N . PHE B 1 105 ? -3.807 -9.016 6.113 1 98.88 105 PHE B N 1
ATOM 2175 C CA . PHE B 1 105 ? -4.961 -9.375 5.297 1 98.88 105 PHE B CA 1
ATOM 2176 C C . PHE B 1 105 ? -5.766 -10.484 5.957 1 98.88 105 PHE B C 1
ATOM 2178 O O . PHE B 1 105 ? -5.297 -11.617 6.07 1 98.88 105 PHE B O 1
ATOM 2185 N N . VAL B 1 106 ? -7.008 -10.203 6.332 1 98.75 106 VAL B N 1
ATOM 2186 C CA . VAL B 1 106 ? -7.809 -11.078 7.18 1 98.75 106 VAL B CA 1
ATOM 2187 C C . VAL B 1 106 ? -8.703 -11.961 6.312 1 98.75 106 VAL B C 1
ATOM 2189 O O . VAL B 1 106 ? -8.844 -13.156 6.578 1 98.75 106 VAL B O 1
ATOM 2192 N N . LYS B 1 107 ? -9.305 -11.414 5.285 1 96.94 107 LYS B N 1
ATOM 2193 C CA . LYS B 1 107 ? -10.117 -12.148 4.312 1 96.94 107 LYS B CA 1
ATOM 2194 C C . LYS B 1 107 ? -10.188 -11.398 2.986 1 96.94 107 LYS B C 1
ATOM 2196 O O . LYS B 1 107 ? -9.992 -10.18 2.941 1 96.94 107 LYS B O 1
ATOM 2201 N N . PRO B 1 108 ? -10.461 -12.109 1.923 1 96.81 108 PRO B N 1
ATOM 2202 C CA . PRO B 1 108 ? -10.625 -11.43 0.636 1 96.81 108 PRO B CA 1
ATOM 2203 C C . PRO B 1 108 ? -11.703 -10.336 0.676 1 96.81 108 PRO B C 1
ATOM 2205 O O . PRO B 1 108 ? -12.812 -10.578 1.153 1 96.81 108 PRO B O 1
ATOM 2208 N N . GLY B 1 109 ? -11.273 -9.148 0.215 1 97.19 109 GLY B N 1
ATOM 2209 C CA . GLY B 1 109 ? -12.234 -8.055 0.14 1 97.19 109 GLY B CA 1
ATOM 2210 C C . GLY B 1 109 ? -13.086 -8.094 -1.115 1 97.19 109 GLY B C 1
ATOM 2211 O O . GLY B 1 109 ? -12.578 -8.375 -2.205 1 97.19 109 GLY B O 1
ATOM 2212 N N . LEU B 1 110 ? -14.383 -7.863 -0.956 1 98.06 110 LEU B N 1
ATOM 2213 C CA . LEU B 1 110 ? -15.328 -7.789 -2.066 1 98.06 110 LEU B CA 1
ATOM 2214 C C . LEU B 1 110 ? -16.266 -6.602 -1.903 1 98.06 110 LEU B C 1
ATOM 2216 O O . LEU B 1 110 ? -16.375 -6.031 -0.814 1 98.06 110 LEU B O 1
ATOM 2220 N N . GLY B 1 111 ? -16.891 -6.207 -3.041 1 98.5 111 GLY B N 1
ATOM 2221 C CA . GLY B 1 111 ? -17.844 -5.109 -2.973 1 98.5 111 GLY B CA 1
ATOM 2222 C C . GLY B 1 111 ? -17.203 -3.793 -2.564 1 98.5 111 GLY B C 1
ATOM 2223 O O . GLY B 1 111 ? -16.125 -3.449 -3.029 1 98.5 111 GLY B O 1
ATOM 2224 N N . THR B 1 112 ? -17.938 -3.041 -1.789 1 98.94 112 THR B N 1
ATOM 2225 C CA . THR B 1 112 ? -17.406 -1.774 -1.295 1 98.94 112 THR B CA 1
ATOM 2226 C C . THR B 1 112 ? -16.766 -1.955 0.077 1 98.94 112 THR B C 1
ATOM 2228 O O . THR B 1 112 ? -17.359 -2.549 0.976 1 98.94 112 THR B O 1
ATOM 2231 N N . VAL B 1 113 ? -15.523 -1.49 0.207 1 98.94 113 VAL B N 1
ATOM 2232 C CA . VAL B 1 113 ? -14.852 -1.526 1.502 1 98.94 113 VAL B CA 1
ATOM 2233 C C . VAL B 1 113 ? -14.641 -0.103 2.012 1 98.94 113 VAL B C 1
ATOM 2235 O O . VAL B 1 113 ? -14.633 0.85 1.229 1 98.94 113 VAL B O 1
ATOM 2238 N N . ARG B 1 114 ? -14.477 0.024 3.367 1 98.94 114 ARG B N 1
ATOM 2239 C CA . ARG B 1 114 ? -14.359 1.324 4.02 1 98.94 114 ARG B CA 1
ATOM 2240 C C . ARG B 1 114 ? -13.367 1.275 5.172 1 98.94 114 ARG B C 1
ATOM 2242 O O . ARG B 1 114 ? -13.164 0.223 5.781 1 98.94 114 ARG B O 1
ATOM 2249 N N . ALA B 1 115 ? -12.805 2.379 5.457 1 98.94 115 ALA B N 1
ATOM 2250 C CA . ALA B 1 115 ? -11.93 2.568 6.613 1 98.94 115 ALA B CA 1
ATOM 2251 C C . ALA B 1 115 ? -12.141 3.945 7.234 1 98.94 115 ALA B C 1
ATOM 2253 O O . ALA B 1 115 ? -12.539 4.891 6.551 1 98.94 115 ALA B O 1
ATOM 2254 N N . ARG B 1 116 ? -11.922 3.996 8.5 1 98.94 116 ARG B N 1
ATOM 2255 C CA . ARG B 1 116 ? -12.062 5.23 9.273 1 98.94 116 ARG B CA 1
ATOM 2256 C C . ARG B 1 116 ? -10.773 5.555 10.023 1 98.94 116 ARG B C 1
ATOM 2258 O O . ARG B 1 116 ? -10.156 4.668 10.617 1 98.94 116 ARG B O 1
ATOM 2265 N N . PHE B 1 117 ? -10.398 6.773 10.008 1 98.94 117 PHE B N 1
ATOM 2266 C CA . PHE B 1 117 ? -9.203 7.289 10.68 1 98.94 117 PHE B CA 1
ATOM 2267 C C . PHE B 1 117 ? -9.57 8.406 11.648 1 98.94 117 PHE B C 1
ATOM 2269 O O . PHE B 1 117 ? -10.211 9.391 11.266 1 98.94 117 PHE B O 1
ATOM 2276 N N . HIS B 1 118 ? -9.164 8.195 12.852 1 98.94 118 HIS B N 1
ATOM 2277 C CA . HIS B 1 118 ? -9.547 9.148 13.883 1 98.94 118 HIS B CA 1
ATOM 2278 C C . HIS B 1 118 ? -8.406 9.398 14.859 1 98.94 118 HIS B C 1
ATOM 2280 O O . HIS B 1 118 ? -7.805 8.453 15.375 1 98.94 118 HIS B O 1
ATOM 2286 N N . ILE B 1 119 ? -8.047 10.641 15.039 1 98.88 119 ILE B N 1
ATOM 2287 C CA . ILE B 1 119 ? -7.145 11.078 16.094 1 98.88 119 ILE B CA 1
ATOM 2288 C C . ILE B 1 119 ? -7.848 12.102 16.984 1 98.88 119 ILE B C 1
ATOM 2290 O O . ILE B 1 119 ? -8.055 13.25 16.578 1 98.88 119 ILE B O 1
ATOM 2294 N N . PRO B 1 120 ? -8.109 11.758 18.188 1 98.75 120 PRO B N 1
ATOM 2295 C CA . PRO B 1 120 ? -8.867 12.688 19.031 1 98.75 120 PRO B CA 1
ATOM 2296 C C . PRO B 1 120 ? -8.031 13.875 19.484 1 98.75 120 PRO B C 1
ATOM 2298 O O . PRO B 1 120 ? -6.805 13.781 19.578 1 98.75 120 PRO B O 1
ATOM 2301 N N . GLU B 1 121 ? -8.734 14.93 19.859 1 98.44 121 GLU B N 1
ATOM 2302 C CA . GLU B 1 121 ? -8.102 16.172 20.297 1 98.44 121 GLU B CA 1
ATOM 2303 C C . GLU B 1 121 ? -7.141 15.914 21.469 1 98.44 121 GLU B C 1
ATOM 2305 O O . GLU B 1 121 ? -6.051 16.484 21.516 1 98.44 121 GLU B O 1
ATOM 2310 N N . VAL B 1 122 ? -7.496 15.078 22.344 1 98.75 122 VAL B N 1
ATOM 2311 C CA . VAL B 1 122 ? -6.684 14.797 23.531 1 98.75 122 VAL B CA 1
ATOM 2312 C C . VAL B 1 122 ? -5.336 14.227 23.109 1 98.75 122 VAL B C 1
ATOM 2314 O O . VAL B 1 122 ? -4.312 14.484 23.75 1 98.75 122 VAL B O 1
ATOM 2317 N N . GLU B 1 123 ? -5.32 13.398 22.047 1 98.88 123 GLU B N 1
ATOM 2318 C CA . GLU B 1 123 ? -4.086 12.828 21.5 1 98.88 123 GLU B CA 1
ATOM 2319 C C . GLU B 1 123 ? -3.213 13.906 20.875 1 98.88 123 GLU B C 1
ATOM 2321 O O . GLU B 1 123 ? -1.991 13.906 21.031 1 98.88 123 GLU B O 1
ATOM 2326 N N . ILE B 1 124 ? -3.779 14.844 20.203 1 98.69 124 ILE B N 1
ATOM 2327 C CA . ILE B 1 124 ? -3.062 15.953 19.594 1 98.69 124 ILE B CA 1
ATOM 2328 C C . ILE B 1 124 ? -2.385 16.781 20.688 1 98.69 124 ILE B C 1
ATOM 2330 O O . ILE B 1 124 ? -1.204 17.125 20.578 1 98.69 124 ILE B O 1
ATOM 2334 N N . GLU B 1 125 ? -3.092 17.078 21.719 1 98.5 125 GLU B N 1
ATOM 2335 C CA . GLU B 1 125 ? -2.557 17.875 22.828 1 98.5 125 GLU B CA 1
ATOM 2336 C C . GLU B 1 125 ? -1.432 17.125 23.547 1 98.5 125 GLU B C 1
ATOM 2338 O O . GLU B 1 125 ? -0.449 17.734 23.969 1 98.5 125 GLU B O 1
ATOM 2343 N N . ALA B 1 126 ? -1.631 15.852 23.672 1 98.75 126 ALA B N 1
ATOM 2344 C CA . ALA B 1 126 ? -0.597 15.031 24.297 1 98.75 126 ALA B CA 1
ATOM 2345 C C . ALA B 1 126 ? 0.698 15.07 23.5 1 98.75 126 ALA B C 1
ATOM 2347 O O . ALA B 1 126 ? 1.79 15.133 24.062 1 98.75 126 ALA B O 1
ATOM 2348 N N . ILE B 1 127 ? 0.586 14.992 22.203 1 98.75 127 ILE B N 1
ATOM 2349 C CA . ILE B 1 127 ? 1.747 15.047 21.312 1 98.75 127 ILE B CA 1
ATOM 2350 C C . ILE B 1 127 ? 2.449 16.391 21.469 1 98.75 127 ILE B C 1
ATOM 2352 O O . ILE B 1 127 ? 3.672 16.453 21.625 1 98.75 127 ILE B O 1
ATOM 2356 N N . ARG B 1 128 ? 1.706 17.484 21.516 1 97.88 128 ARG B N 1
ATOM 2357 C CA . ARG B 1 128 ? 2.277 18.812 21.703 1 97.88 128 ARG B CA 1
ATOM 2358 C C . ARG B 1 128 ? 3.043 18.906 23.016 1 97.88 128 ARG B C 1
ATOM 2360 O O . ARG B 1 128 ? 4.164 19.422 23.062 1 97.88 128 ARG B O 1
ATOM 2367 N N . ALA B 1 129 ? 2.383 18.438 24 1 98.31 129 ALA B N 1
ATOM 2368 C CA . ALA B 1 129 ? 2.992 18.484 25.328 1 98.31 129 ALA B CA 1
ATOM 2369 C C . ALA B 1 129 ? 4.297 17.688 25.359 1 98.31 129 ALA B C 1
ATOM 2371 O O . ALA B 1 129 ? 5.297 18.156 25.922 1 98.31 129 ALA B O 1
ATOM 2372 N N . GLU B 1 130 ? 4.289 16.5 24.797 1 98.44 130 GLU B N 1
ATOM 2373 C CA . GLU B 1 130 ? 5.48 15.656 24.781 1 98.44 130 GLU B CA 1
ATOM 2374 C C . GLU B 1 130 ? 6.613 16.312 24 1 98.44 130 GLU B C 1
ATOM 2376 O O . GLU B 1 130 ? 7.781 16.219 24.391 1 98.44 130 GLU B O 1
ATOM 2381 N N . LEU B 1 131 ? 6.27 16.984 22.953 1 97.69 131 LEU B N 1
ATOM 2382 C CA . LEU B 1 131 ? 7.262 17.578 22.078 1 97.69 131 LEU B CA 1
ATOM 2383 C C . LEU B 1 131 ? 7.832 18.859 22.688 1 97.69 131 LEU B C 1
ATOM 2385 O O . LEU B 1 131 ? 8.758 19.453 22.141 1 97.69 131 LEU B O 1
ATOM 2389 N N . THR B 1 132 ? 7.316 19.359 23.812 1 96.12 132 THR B N 1
ATOM 2390 C CA . THR B 1 132 ? 7.973 20.406 24.578 1 96.12 132 THR B CA 1
ATOM 2391 C C . THR B 1 132 ? 9.172 19.859 25.344 1 96.12 132 THR B C 1
ATOM 2393 O O . THR B 1 132 ? 10.039 20.609 25.781 1 96.12 132 THR B O 1
ATOM 2396 N N . LYS B 1 133 ? 9.188 18.547 25.469 1 97.5 133 LYS B N 1
ATOM 2397 C CA . LYS B 1 133 ? 10.211 17.906 26.281 1 97.5 133 LYS B CA 1
ATOM 2398 C C . LYS B 1 133 ? 11.25 17.203 25.406 1 97.5 133 LYS B C 1
ATOM 2400 O O . LYS B 1 133 ? 12.406 17.047 25.797 1 97.5 133 LYS B O 1
ATOM 2405 N N . VAL B 1 134 ? 10.781 16.766 24.297 1 97.5 134 VAL B N 1
ATOM 2406 C CA . VAL B 1 134 ? 11.648 16.062 23.344 1 97.5 134 VAL B CA 1
ATOM 2407 C C . VAL B 1 134 ? 11.547 16.719 21.969 1 97.5 134 VAL B C 1
ATOM 2409 O O . VAL B 1 134 ? 10.57 17.422 21.688 1 97.5 134 VAL B O 1
ATOM 2412 N N . LYS B 1 135 ? 12.477 16.5 21.078 1 95.31 135 LYS B N 1
ATOM 2413 C CA . LYS B 1 135 ? 12.508 17.141 19.766 1 95.31 135 LYS B CA 1
ATOM 2414 C C . LYS B 1 135 ? 11.672 16.359 18.75 1 95.31 135 LYS B C 1
ATOM 2416 O O . LYS B 1 135 ? 11.234 16.906 17.75 1 95.31 135 LYS B O 1
ATOM 2421 N N . LYS B 1 136 ? 11.641 15.078 19.047 1 97.69 136 LYS B N 1
ATOM 2422 C CA . LYS B 1 136 ? 10.93 14.203 18.125 1 97.69 136 LYS B CA 1
ATOM 2423 C C . LYS B 1 136 ? 10.344 12.992 18.844 1 97.69 136 LYS B C 1
ATOM 2425 O O . LYS B 1 136 ? 10.797 12.633 19.938 1 97.69 136 LYS B O 1
ATOM 2430 N N . LEU B 1 137 ? 9.297 12.375 18.312 1 98.56 137 LEU B N 1
ATOM 2431 C CA . LEU B 1 137 ? 8.695 11.156 18.844 1 98.56 137 LEU B CA 1
ATOM 2432 C C . LEU B 1 137 ? 7.992 10.375 17.734 1 98.56 137 LEU B C 1
ATOM 2434 O O . LEU B 1 137 ? 7.754 10.906 16.641 1 98.56 137 LEU B O 1
ATOM 2438 N N . ASP B 1 138 ? 7.703 9.102 18.062 1 98.75 138 ASP B N 1
ATOM 2439 C CA . ASP B 1 138 ? 6.887 8.25 17.188 1 98.75 138 ASP B CA 1
ATOM 2440 C C . ASP B 1 138 ? 5.516 7.984 17.828 1 98.75 138 ASP B C 1
ATOM 2442 O O . ASP B 1 138 ? 5.406 7.836 19.047 1 98.75 138 ASP B O 1
ATOM 2446 N N . ARG B 1 139 ? 4.52 7.945 17.016 1 98.94 139 ARG B N 1
ATOM 2447 C CA . ARG B 1 139 ? 3.182 7.508 17.391 1 98.94 139 ARG B CA 1
ATOM 2448 C C . ARG B 1 139 ? 2.691 6.387 16.484 1 98.94 139 ARG B C 1
ATOM 2450 O O . ARG B 1 139 ? 2.984 6.379 15.289 1 98.94 139 ARG B O 1
ATOM 2457 N N . VAL B 1 140 ? 1.898 5.484 17.109 1 98.94 140 VAL B N 1
ATOM 2458 C CA . VAL B 1 140 ? 1.342 4.355 16.359 1 98.94 140 VAL B CA 1
ATOM 2459 C C . VAL B 1 140 ? -0.183 4.445 16.359 1 98.94 140 VAL B C 1
ATOM 2461 O O . VAL B 1 140 ? -0.802 4.66 17.406 1 98.94 140 VAL B O 1
ATOM 2464 N N . TYR B 1 141 ? -0.788 4.301 15.219 1 98.94 141 TYR B N 1
ATOM 2465 C CA . TYR B 1 141 ? -2.236 4.289 15.055 1 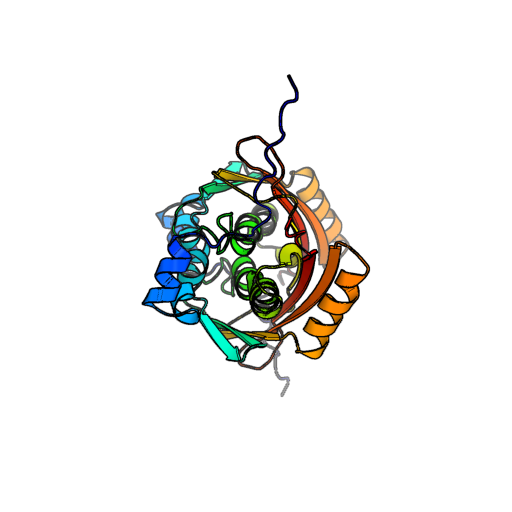98.94 141 TYR B CA 1
ATOM 2466 C C . TYR B 1 141 ? -2.682 3.074 14.242 1 98.94 141 TYR B C 1
ATOM 2468 O O . TYR B 1 141 ? -1.927 2.562 13.414 1 98.94 141 TYR B O 1
ATOM 2476 N N . GLU B 1 142 ? -3.918 2.678 14.508 1 98.88 142 GLU B N 1
ATOM 2477 C CA . GLU B 1 142 ? -4.469 1.507 13.836 1 98.88 142 GLU B CA 1
ATOM 2478 C C . GLU B 1 142 ? -5.812 1.826 13.188 1 98.88 142 GLU B C 1
ATOM 2480 O O . GLU B 1 142 ? -6.52 2.736 13.625 1 98.88 142 GLU B O 1
ATOM 2485 N N . CYS B 1 143 ? -6.141 1.142 12.125 1 98.88 143 CYS B N 1
ATOM 2486 C CA . CYS B 1 143 ? -7.453 1.174 11.484 1 98.88 143 CYS B CA 1
ATOM 2487 C C . CYS B 1 143 ? -7.789 -0.174 10.859 1 98.88 143 CYS B C 1
ATOM 2489 O O . CYS B 1 143 ? -6.93 -1.05 10.766 1 98.88 143 CYS B O 1
ATOM 2491 N N . GLU B 1 144 ? -9.047 -0.378 10.609 1 98.94 144 GLU B N 1
ATOM 2492 C CA . GLU B 1 144 ? -9.555 -1.565 9.93 1 98.94 144 GLU B CA 1
ATOM 2493 C C . GLU B 1 144 ? -10.242 -1.198 8.617 1 98.94 144 GLU B C 1
ATOM 2495 O O . GLU B 1 144 ? -10.875 -0.146 8.516 1 98.94 144 GLU B O 1
ATOM 2500 N N . VAL B 1 145 ? -10.07 -2.029 7.641 1 99 145 VAL B N 1
ATOM 2501 C CA . VAL B 1 145 ? -10.875 -1.985 6.426 1 99 145 VAL B CA 1
ATOM 2502 C C . VAL B 1 145 ? -12.008 -3 6.52 1 99 145 VAL B C 1
ATOM 2504 O O . VAL B 1 145 ? -11.773 -4.184 6.766 1 99 145 VAL B O 1
ATOM 2507 N N . LYS B 1 146 ? -13.203 -2.51 6.309 1 98.94 146 LYS B N 1
ATOM 2508 C CA . LYS B 1 146 ? -14.367 -3.375 6.465 1 98.94 146 LYS B CA 1
ATOM 2509 C C . LYS B 1 146 ? -15.188 -3.426 5.18 1 98.94 146 LYS B C 1
ATOM 2511 O O . LYS B 1 146 ? -15.266 -2.438 4.449 1 98.94 146 LYS B O 1
ATOM 2516 N N . ASP B 1 147 ? -15.812 -4.594 4.941 1 98.75 147 ASP B N 1
ATOM 2517 C CA . ASP B 1 147 ? -16.719 -4.699 3.801 1 98.75 147 ASP B CA 1
ATOM 2518 C C . ASP B 1 147 ? -18.141 -4.293 4.188 1 98.75 147 ASP B C 1
ATOM 2520 O O . ASP B 1 147 ? -18.359 -3.781 5.285 1 98.75 147 ASP B O 1
ATOM 2524 N N . GLU B 1 148 ? -19.047 -4.453 3.297 1 98.38 148 GLU B N 1
ATOM 2525 C CA . GLU B 1 148 ? -20.406 -3.951 3.473 1 98.38 148 GLU B CA 1
ATOM 2526 C C . GLU B 1 148 ? -21.125 -4.695 4.594 1 98.38 148 GLU B C 1
ATOM 2528 O O . GLU B 1 148 ? -22.094 -4.18 5.168 1 98.38 148 GLU B O 1
ATOM 2533 N N . SER B 1 149 ? -20.672 -5.879 4.84 1 98.06 149 SER B N 1
ATOM 2534 C CA . SER B 1 149 ? -21.281 -6.66 5.914 1 98.06 149 SER B CA 1
ATOM 2535 C C . SER B 1 149 ? -20.688 -6.289 7.27 1 98.06 149 SER B C 1
ATOM 2537 O O . SER B 1 149 ? -21.141 -6.777 8.305 1 98.06 149 SER B O 1
ATOM 2539 N N . GLY B 1 150 ? -19.703 -5.531 7.289 1 98.25 150 GLY B N 1
ATOM 2540 C CA . GLY B 1 150 ? -19.047 -5.133 8.523 1 98.25 150 GLY B CA 1
ATOM 2541 C C . GLY B 1 150 ? -17.891 -6.035 8.898 1 98.25 150 GLY B C 1
ATOM 2542 O O . GLY B 1 150 ? -17.234 -5.832 9.922 1 98.25 150 GLY B O 1
ATOM 2543 N N . ASP B 1 151 ? -17.594 -7.016 8.016 1 98.56 151 ASP B N 1
ATOM 2544 C CA . ASP B 1 151 ? -16.453 -7.906 8.266 1 98.56 151 ASP B CA 1
ATOM 2545 C C . ASP B 1 151 ? -15.133 -7.199 7.98 1 98.56 151 ASP B C 1
ATOM 2547 O O . ASP B 1 151 ? -15.016 -6.461 7 1 98.56 151 ASP B O 1
ATOM 2551 N N . VAL B 1 152 ? -14.148 -7.488 8.875 1 98.94 152 VAL B N 1
ATOM 2552 C CA . VAL B 1 152 ? -12.812 -6.938 8.664 1 98.94 152 VAL B CA 1
ATOM 2553 C C . VAL B 1 152 ? -12.117 -7.676 7.52 1 98.94 152 VAL B C 1
ATOM 2555 O O . VAL B 1 152 ? -12.016 -8.906 7.539 1 98.94 152 VAL B O 1
ATOM 2558 N N . VAL B 1 153 ? -11.648 -6.883 6.578 1 98.81 153 VAL B N 1
ATOM 2559 C CA . VAL B 1 153 ? -10.922 -7.418 5.434 1 98.81 153 VAL B CA 1
ATOM 2560 C C . VAL B 1 153 ? -9.414 -7.281 5.668 1 98.81 153 VAL B C 1
ATOM 2562 O O . VAL B 1 153 ? -8.633 -8.125 5.234 1 98.81 153 VAL B O 1
ATOM 2565 N N . ALA B 1 154 ? -9 -6.211 6.316 1 98.94 154 ALA B N 1
ATOM 2566 C CA . ALA B 1 154 ? -7.598 -5.938 6.602 1 98.94 154 ALA B CA 1
ATOM 2567 C C . ALA B 1 154 ? -7.449 -5.059 7.84 1 98.94 154 ALA B C 1
ATOM 2569 O O . ALA B 1 154 ? -8.359 -4.297 8.18 1 98.94 154 ALA B O 1
ATOM 2570 N N . ARG B 1 155 ? -6.336 -5.219 8.516 1 98.94 155 ARG B N 1
ATOM 2571 C CA . ARG B 1 155 ? -5.934 -4.387 9.648 1 98.94 155 ARG B CA 1
ATOM 2572 C C . ARG B 1 155 ? -4.609 -3.688 9.367 1 98.94 155 ARG B C 1
ATOM 2574 O O . ARG B 1 155 ? -3.648 -4.32 8.93 1 98.94 155 ARG B O 1
ATOM 2581 N N 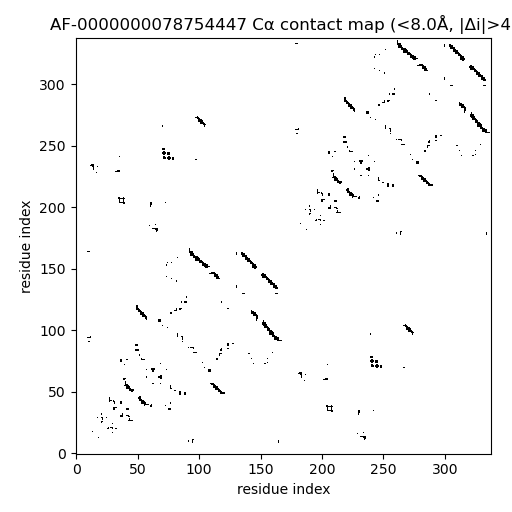. MET B 1 156 ? -4.613 -2.447 9.648 1 98.81 156 MET B N 1
ATOM 2582 C CA . MET B 1 156 ? -3.43 -1.638 9.367 1 98.81 156 MET B CA 1
ATOM 2583 C C . MET B 1 156 ? -2.887 -1.016 10.656 1 98.81 156 MET B C 1
ATOM 2585 O O . MET B 1 156 ? -3.656 -0.567 11.508 1 98.81 156 MET B O 1
ATOM 2589 N N . ARG B 1 157 ? -1.598 -1.028 10.758 1 98.88 157 ARG B N 1
ATOM 2590 C CA . ARG B 1 157 ? -0.859 -0.312 11.797 1 98.88 157 ARG B CA 1
ATOM 2591 C C . ARG B 1 157 ? 0.155 0.646 11.18 1 98.88 157 ARG B C 1
ATOM 2593 O O . ARG B 1 157 ? 0.973 0.245 10.352 1 98.88 157 ARG B O 1
ATOM 2600 N N . LYS B 1 158 ? 0.093 1.889 11.586 1 98.88 158 LYS B N 1
ATOM 2601 C CA . LYS B 1 158 ? 0.977 2.912 11.039 1 98.88 158 LYS B CA 1
ATOM 2602 C C . LYS B 1 158 ? 1.841 3.537 12.125 1 98.88 158 LYS B C 1
ATOM 2604 O O . LYS B 1 158 ? 1.352 3.83 13.219 1 98.88 158 LYS B O 1
ATOM 2609 N N . THR B 1 159 ? 3.098 3.697 11.844 1 98.94 159 THR B N 1
ATOM 2610 C CA . THR B 1 159 ? 4.02 4.449 12.695 1 98.94 159 THR B CA 1
ATOM 2611 C C . THR B 1 159 ? 4.359 5.793 12.062 1 98.94 159 THR B C 1
ATOM 2613 O O . THR B 1 159 ? 4.871 5.848 10.938 1 98.94 159 THR B O 1
ATOM 2616 N N . LEU B 1 160 ? 4.102 6.812 12.812 1 98.81 160 LEU B N 1
ATOM 2617 C CA . LEU B 1 160 ? 4.363 8.172 12.344 1 98.81 160 LEU B CA 1
ATOM 2618 C C . LEU B 1 160 ? 5.48 8.82 13.156 1 98.81 160 LEU B C 1
ATOM 2620 O O . LEU B 1 160 ? 5.516 8.703 14.383 1 98.81 160 LEU B O 1
ATOM 2624 N N . TYR B 1 161 ? 6.352 9.469 12.43 1 98.5 161 TYR B N 1
ATOM 2625 C CA . TYR B 1 161 ? 7.406 10.305 12.984 1 98.5 161 TYR B CA 1
ATOM 2626 C C . TYR B 1 161 ? 6.953 11.758 13.086 1 98.5 161 TYR B C 1
ATOM 2628 O O . TYR B 1 161 ? 6.48 12.336 12.102 1 98.5 161 TYR B O 1
ATOM 2636 N N . ILE B 1 162 ? 7.066 12.344 14.234 1 98.25 162 ILE B N 1
ATOM 2637 C CA . ILE B 1 162 ? 6.633 13.719 14.461 1 98.25 162 ILE B CA 1
ATOM 2638 C C . ILE B 1 162 ? 7.77 14.523 15.086 1 98.25 162 ILE B C 1
ATOM 2640 O O . ILE B 1 162 ? 8.383 14.078 16.062 1 98.25 162 ILE B O 1
ATOM 2644 N N . ARG B 1 163 ? 7.969 15.68 14.5 1 97.38 163 ARG B N 1
ATOM 2645 C CA . ARG B 1 163 ? 9.047 16.516 14.992 1 97.38 163 ARG B CA 1
ATOM 2646 C C . ARG B 1 163 ? 8.617 17.984 15.078 1 97.38 163 ARG B C 1
ATOM 2648 O O . ARG B 1 163 ? 7.906 18.469 14.195 1 97.38 163 ARG B O 1
ATOM 2655 N N . LYS B 1 164 ? 9.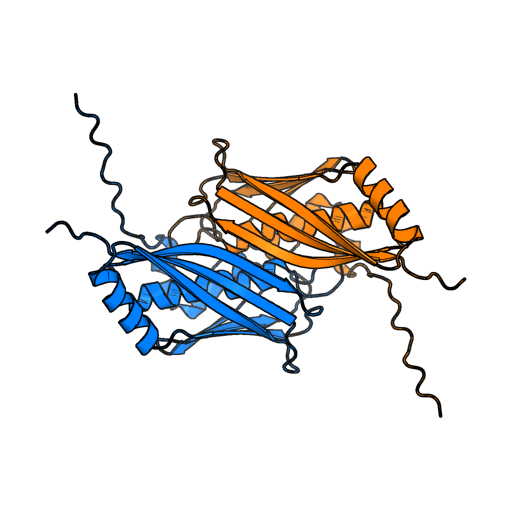031 18.625 16.156 1 95.06 164 LYS B N 1
ATOM 2656 C CA . LYS B 1 164 ? 8.844 20.062 16.266 1 95.06 164 LYS B CA 1
ATOM 2657 C C . LYS B 1 164 ? 9.93 20.812 15.492 1 95.06 164 LYS B C 1
ATOM 2659 O O . LYS B 1 164 ? 11.109 20.484 15.594 1 95.06 164 LYS B O 1
ATOM 2664 N N . LEU B 1 165 ? 9.453 21.797 14.695 1 90.94 165 LEU B N 1
ATOM 2665 C CA . LEU B 1 165 ? 10.391 22.547 13.875 1 90.94 165 LEU B CA 1
ATOM 2666 C C . LEU B 1 165 ? 10.906 23.781 14.633 1 90.94 165 LEU B C 1
ATOM 2668 O O . LEU B 1 165 ? 10.156 24.406 15.383 1 90.94 165 LEU B O 1
ATOM 2672 N N . ASN B 1 166 ? 12.305 23.859 14.758 1 78 166 ASN B N 1
ATOM 2673 C CA . ASN B 1 166 ? 12.906 24.984 15.445 1 78 166 ASN B CA 1
ATOM 2674 C C . ASN B 1 166 ? 12.734 26.281 14.648 1 78 166 ASN B C 1
ATOM 2676 O O . ASN B 1 166 ? 13.094 26.344 13.469 1 78 166 ASN B O 1
ATOM 2680 N N . ARG B 1 167 ? 11.664 27.062 14.789 1 62.59 167 ARG B N 1
ATOM 2681 C CA . ARG B 1 167 ? 11.57 28.359 14.117 1 62.59 167 ARG B CA 1
ATOM 2682 C C . ARG B 1 167 ? 12.68 29.297 14.578 1 62.59 167 ARG B C 1
ATOM 2684 O O . ARG B 1 167 ? 12.922 29.438 15.781 1 62.59 167 ARG B O 1
ATOM 2691 N N . THR B 1 168 ? 13.82 29.172 14.008 1 48.03 168 THR B N 1
ATOM 2692 C CA . THR B 1 168 ? 14.695 30.297 14.328 1 48.03 168 THR B CA 1
ATOM 2693 C C . THR B 1 168 ? 13.938 31.609 14.195 1 48.03 168 THR B C 1
ATOM 2695 O O . THR B 1 168 ? 13.336 31.891 13.148 1 48.03 168 THR B O 1
ATOM 2698 N N . ARG B 1 169 ? 13.516 32.094 15.305 1 38.44 169 ARG B N 1
ATOM 2699 C CA . ARG B 1 169 ? 13.25 33.531 15.32 1 38.44 169 ARG B CA 1
ATOM 2700 C C . ARG B 1 169 ? 14.414 34.312 14.727 1 38.44 169 ARG B C 1
ATOM 2702 O O . ARG B 1 169 ? 15.578 33.938 14.891 1 38.44 169 ARG B O 1
#

Organism: Turneriella parva (strain ATCC BAA-1111 / DSM 21527 / NCTC 11395 / H) (NCBI:txid869212)